Protein AF-A0A7S1YXZ2-F1 (afdb_monomer_lite)

Secondary structure (DSSP, 8-state):
-------------S------TTPPP-HHHHHHHHHHHHH---TTTT--EES----TT---SS--EE------HHHHHHHHHGGG-----------TT-S-TT-TTHHHHHHHHHHTTS-TT--------------SS--GGG---TTTS---EEEEEEEEEESS--SS-PPPTTTS-TTTT--TTT--TTEEEEEEE--HHHHHHHHHHHSEEEE-GGGS-HHHHTT-SS---EEEEEEEEEEEEETT--EE-----------------------EEEEEEEEEE---

Organism: NCBI:txid49249

Structure (mmCIF, N/CA/C/O backbone):
data_AF-A0A7S1YXZ2-F1
#
_entry.id   AF-A0A7S1YXZ2-F1
#
loop_
_atom_site.group_PDB
_atom_site.id
_atom_site.type_symbol
_atom_site.label_atom_id
_atom_site.label_alt_id
_atom_site.label_comp_id
_atom_site.label_asym_id
_atom_site.label_entity_id
_atom_site.label_seq_id
_atom_site.pdbx_PDB_ins_code
_atom_site.Cartn_x
_atom_site.Cartn_y
_atom_site.Cartn_z
_atom_site.occupancy
_atom_site.B_iso_or_equiv
_atom_site.auth_seq_id
_atom_site.auth_comp_id
_atom_site.auth_asym_id
_atom_site.auth_atom_id
_atom_site.pdbx_PDB_model_num
ATOM 1 N N . ALA A 1 1 ? -3.063 6.954 -4.467 1.00 25.52 1 ALA A N 1
ATOM 2 C CA . ALA A 1 1 ? -4.094 6.216 -3.710 1.00 25.52 1 ALA A CA 1
ATOM 3 C C . ALA A 1 1 ? -5.023 5.557 -4.728 1.00 25.52 1 ALA A C 1
ATOM 5 O O . ALA A 1 1 ? -5.699 6.271 -5.443 1.00 25.52 1 ALA A O 1
ATOM 6 N N . ALA A 1 2 ? -5.015 4.224 -4.852 1.00 25.69 2 ALA A N 1
ATOM 7 C CA . ALA A 1 2 ? -5.778 3.494 -5.876 1.00 25.69 2 ALA A CA 1
ATOM 8 C C . ALA A 1 2 ? -7.198 3.084 -5.431 1.00 25.69 2 ALA A C 1
ATOM 10 O O . ALA A 1 2 ? -7.341 2.166 -4.630 1.00 25.69 2 ALA A O 1
ATOM 11 N N . ALA A 1 3 ? -8.235 3.729 -5.964 1.00 22.80 3 ALA A N 1
ATOM 12 C CA . ALA A 1 3 ? -9.592 3.185 -5.998 1.00 22.80 3 ALA A CA 1
ATOM 13 C C . ALA A 1 3 ? -9.902 2.831 -7.453 1.00 22.80 3 ALA A C 1
ATOM 15 O O . ALA A 1 3 ? -10.000 3.717 -8.293 1.00 22.80 3 ALA A O 1
ATOM 16 N N . ALA A 1 4 ? -10.017 1.540 -7.758 1.00 25.75 4 ALA A N 1
ATOM 17 C CA . ALA A 1 4 ? -10.414 1.095 -9.086 1.0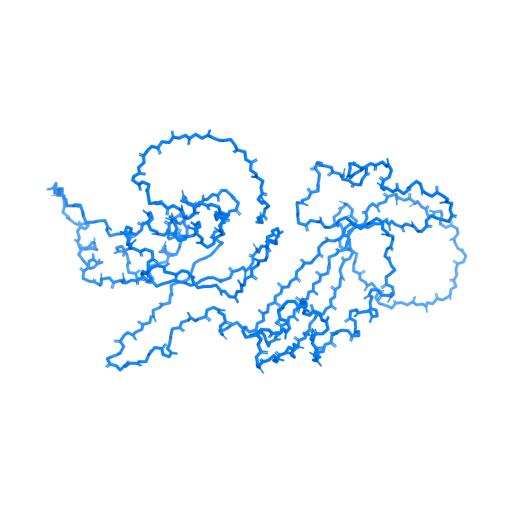0 25.75 4 ALA A CA 1
ATOM 18 C C . ALA A 1 4 ? -11.936 1.253 -9.236 1.00 25.75 4 ALA A C 1
ATOM 20 O O . ALA A 1 4 ? -12.694 0.488 -8.636 1.00 25.75 4 ALA A O 1
ATOM 21 N N . ALA A 1 5 ? -12.363 2.227 -10.038 1.00 23.45 5 ALA A N 1
ATOM 22 C CA . ALA A 1 5 ? -13.705 2.310 -10.602 1.00 23.45 5 ALA A CA 1
ATOM 23 C C . ALA A 1 5 ? -13.589 2.321 -12.134 1.00 23.45 5 ALA A C 1
ATOM 25 O O . ALA A 1 5 ? -12.693 2.939 -12.703 1.00 23.45 5 ALA A O 1
ATOM 26 N N . GLU A 1 6 ? -14.455 1.546 -12.773 1.00 31.31 6 GLU A N 1
ATOM 27 C CA . GLU A 1 6 ? -14.513 1.297 -14.209 1.00 31.31 6 GLU A CA 1
ATOM 28 C C . GLU A 1 6 ? -15.417 2.337 -14.881 1.00 31.31 6 GLU A C 1
ATOM 30 O O . GLU A 1 6 ? -16.525 2.550 -14.402 1.00 31.31 6 GLU A O 1
ATOM 35 N N . GLU A 1 7 ? -14.987 2.931 -15.998 1.00 25.67 7 GLU A N 1
ATOM 36 C CA . GLU A 1 7 ? -15.898 3.514 -16.991 1.00 25.67 7 GLU A CA 1
ATOM 37 C C . GLU A 1 7 ? -15.226 3.654 -18.375 1.00 25.67 7 GLU A C 1
ATOM 39 O O . GLU A 1 7 ? -14.109 4.148 -18.501 1.00 25.67 7 GLU A O 1
ATOM 44 N N . GLY A 1 8 ? -15.940 3.211 -19.417 1.00 27.50 8 GLY A N 1
ATOM 45 C CA . GLY A 1 8 ? -16.039 3.934 -20.692 1.00 27.50 8 GLY A CA 1
ATOM 46 C C . GLY A 1 8 ? -14.887 3.887 -21.704 1.00 27.50 8 GLY A C 1
ATOM 47 O O . GLY A 1 8 ? -14.074 4.793 -21.794 1.00 27.50 8 GLY A O 1
ATOM 48 N N . THR A 1 9 ? -14.920 2.866 -22.562 1.00 32.38 9 THR A N 1
ATOM 49 C CA . THR A 1 9 ? -14.523 2.830 -23.990 1.00 32.38 9 THR A CA 1
ATOM 50 C C . THR A 1 9 ? -13.798 4.030 -24.635 1.00 32.38 9 THR A C 1
ATOM 52 O O . THR A 1 9 ? -14.394 5.080 -24.844 1.00 32.38 9 THR A O 1
ATOM 55 N N . THR A 1 10 ? -12.617 3.777 -25.218 1.00 27.44 10 THR A N 1
ATOM 56 C CA . THR A 1 10 ? -12.259 4.208 -26.590 1.00 27.44 10 THR A CA 1
ATOM 57 C C . THR A 1 10 ? -11.220 3.240 -27.169 1.00 27.44 10 THR A C 1
ATOM 59 O O . THR A 1 10 ? -10.174 2.982 -26.578 1.00 27.44 10 THR A O 1
ATOM 62 N N . GLN A 1 11 ? -11.547 2.636 -28.313 1.00 37.47 11 GLN A N 1
ATOM 63 C CA . GLN A 1 11 ? -10.668 1.743 -29.068 1.00 37.47 11 GLN A CA 1
ATOM 64 C C . GLN A 1 11 ? -9.677 2.557 -29.902 1.00 37.47 11 GLN A C 1
ATOM 66 O O . GLN A 1 11 ? -10.106 3.400 -30.679 1.00 37.47 11 GLN A O 1
ATOM 71 N N . GLN A 1 12 ? -8.391 2.194 -29.877 1.00 29.95 12 GLN A N 1
ATOM 72 C CA . GLN A 1 12 ? -7.529 2.320 -31.054 1.00 29.95 12 GLN A CA 1
ATOM 73 C C . GLN A 1 12 ? -6.445 1.233 -31.067 1.00 29.95 12 GLN A C 1
ATOM 75 O O . GLN A 1 12 ? -5.942 0.782 -30.040 1.00 29.95 12 GLN A O 1
ATOM 80 N N . ARG A 1 13 ? -6.205 0.720 -32.274 1.00 35.75 13 ARG A N 1
ATOM 81 C CA . ARG A 1 13 ? -5.570 -0.562 -32.594 1.00 35.75 13 ARG A CA 1
ATOM 82 C C . ARG A 1 13 ? -4.042 -0.494 -32.493 1.00 35.75 13 ARG A C 1
ATOM 84 O O . ARG A 1 13 ? -3.418 0.279 -33.205 1.00 35.75 13 ARG A O 1
ATOM 91 N N . SER A 1 14 ? -3.439 -1.411 -31.739 1.00 33.09 14 SER A N 1
ATOM 92 C CA . SER A 1 14 ? -2.097 -1.952 -32.010 1.00 33.09 14 SER A CA 1
ATOM 93 C C . SER A 1 14 ? -1.968 -3.352 -31.379 1.00 33.09 14 SER A C 1
ATOM 95 O O . SER A 1 14 ? -2.714 -3.702 -30.465 1.00 33.09 14 SER A O 1
ATOM 97 N N . ARG A 1 15 ? -1.139 -4.209 -31.991 1.00 37.06 15 ARG A N 1
ATOM 98 C CA . ARG A 1 15 ? -1.129 -5.690 -31.932 1.00 37.06 15 ARG A CA 1
ATOM 99 C C . ARG A 1 15 ? -1.481 -6.297 -30.556 1.00 37.06 15 ARG A C 1
ATOM 101 O O . ARG A 1 15 ? -0.677 -6.333 -29.631 1.00 37.06 15 ARG A O 1
ATOM 108 N N . LYS A 1 16 ? -2.708 -6.825 -30.465 1.00 36.31 16 LYS A N 1
ATOM 109 C CA . LYS A 1 16 ? -3.351 -7.369 -29.260 1.00 36.31 16 LYS A CA 1
ATOM 110 C C . LYS A 1 16 ? -2.827 -8.776 -28.948 1.00 36.31 16 LYS A C 1
ATOM 112 O O . LYS A 1 16 ? -3.284 -9.755 -29.530 1.00 36.31 16 LYS A O 1
ATOM 117 N N . ARG A 1 17 ? -1.896 -8.892 -28.001 1.00 42.59 17 ARG A N 1
ATOM 118 C CA . ARG A 1 17 ? -1.603 -10.169 -27.332 1.00 42.59 17 ARG A CA 1
ATOM 119 C C . ARG A 1 17 ? -2.854 -10.576 -26.539 1.00 42.59 17 ARG A C 1
ATOM 121 O O . ARG A 1 17 ? -3.406 -9.752 -25.808 1.00 42.59 17 ARG A O 1
ATOM 128 N N . MET A 1 18 ? -3.340 -11.807 -26.724 1.00 37.66 18 MET A N 1
ATOM 129 C CA . MET A 1 18 ? -4.491 -12.353 -25.991 1.00 37.66 18 MET A CA 1
ATOM 130 C C . MET A 1 18 ? -4.235 -12.240 -24.481 1.00 37.66 18 MET A C 1
ATOM 132 O O . MET A 1 18 ? -3.461 -13.010 -23.915 1.00 37.66 18 MET A O 1
ATOM 136 N N . LYS A 1 19 ? -4.891 -11.282 -23.815 1.00 43.31 19 LYS A N 1
ATOM 137 C CA . LYS A 1 19 ? -5.138 -11.379 -22.372 1.00 43.31 19 LYS A CA 1
ATOM 138 C C . LYS A 1 19 ? -5.920 -12.676 -22.161 1.00 43.31 19 LYS A C 1
ATOM 140 O O . LYS A 1 19 ? -6.872 -12.917 -22.906 1.00 43.31 19 LYS A O 1
ATOM 145 N N . ARG A 1 20 ? -5.546 -13.510 -21.180 1.00 43.81 20 ARG A N 1
ATOM 146 C CA . ARG A 1 20 ? -6.427 -14.604 -20.734 1.00 43.81 20 ARG A CA 1
ATOM 147 C C . ARG A 1 20 ? -7.760 -13.946 -20.384 1.00 43.81 20 ARG A C 1
ATOM 149 O O . ARG A 1 20 ? -7.796 -13.051 -19.540 1.00 43.81 20 ARG A O 1
ATOM 156 N N . SER A 1 21 ? -8.811 -14.288 -21.121 1.00 37.59 21 SER A N 1
ATOM 157 C CA . SER A 1 21 ? -10.142 -13.707 -20.962 1.00 37.59 21 SER A CA 1
ATOM 158 C C . SER A 1 21 ? -10.566 -13.828 -19.494 1.00 37.59 21 SER A C 1
ATOM 160 O O . SER A 1 21 ? -10.722 -14.943 -19.005 1.00 37.59 21 SER A O 1
ATOM 162 N N . GLY A 1 22 ? -10.681 -12.696 -18.788 1.00 59.19 22 GLY A N 1
ATOM 163 C CA . GLY A 1 22 ? -11.148 -12.636 -17.395 1.00 59.19 22 GLY A CA 1
ATOM 164 C C . GLY A 1 22 ? -10.155 -12.126 -16.339 1.00 59.19 22 GLY A C 1
ATOM 165 O O . GLY A 1 22 ? -10.544 -12.005 -15.181 1.00 59.19 22 GLY A O 1
ATOM 166 N N . GLN A 1 23 ? -8.898 -11.809 -16.675 1.00 67.81 23 GLN A N 1
ATOM 167 C CA . GLN A 1 23 ? -7.952 -11.299 -15.671 1.00 67.81 23 GLN A CA 1
ATOM 168 C C . GLN A 1 23 ? -8.135 -9.790 -15.423 1.00 67.81 23 GLN A C 1
ATOM 170 O O . GLN A 1 23 ? -8.014 -8.978 -16.343 1.00 67.81 23 GLN A O 1
ATOM 175 N N . VAL A 1 24 ? -8.432 -9.430 -14.170 1.00 79.31 24 VAL A N 1
ATOM 176 C CA . VAL A 1 24 ? -8.577 -8.038 -13.715 1.00 79.31 24 VAL A CA 1
ATOM 177 C C . VAL A 1 24 ? -7.216 -7.329 -13.809 1.00 79.31 24 VAL A C 1
ATOM 179 O O . VAL A 1 24 ? -6.220 -7.927 -13.395 1.00 79.31 24 VAL A O 1
ATOM 182 N N . PRO A 1 25 ? -7.141 -6.089 -14.335 1.00 86.81 25 PRO A N 1
ATOM 183 C CA . PRO A 1 25 ? -5.889 -5.337 -14.404 1.00 86.81 25 PRO A CA 1
ATOM 184 C C . PRO A 1 25 ? -5.270 -5.150 -13.016 1.00 86.81 25 PRO A C 1
ATOM 186 O O . PRO A 1 25 ? -5.977 -4.800 -12.070 1.00 86.81 25 PRO A O 1
ATOM 189 N N . THR A 1 26 ? -3.957 -5.340 -12.896 1.00 93.88 26 THR A N 1
ATOM 190 C CA . THR A 1 26 ? -3.223 -5.088 -11.648 1.00 93.88 26 THR A CA 1
ATOM 191 C C . THR A 1 26 ? -2.299 -3.875 -11.764 1.00 93.88 26 THR A C 1
ATOM 193 O O . THR A 1 26 ? -1.918 -3.463 -12.860 1.00 93.88 26 THR A O 1
ATOM 196 N N . ILE A 1 27 ? -1.896 -3.313 -10.618 1.00 94.44 27 ILE A N 1
ATOM 197 C CA . ILE A 1 27 ? -0.893 -2.234 -10.558 1.00 94.44 27 ILE A CA 1
ATOM 198 C C . ILE A 1 27 ? 0.437 -2.699 -11.171 1.00 94.44 27 ILE A C 1
ATOM 200 O O . ILE A 1 27 ? 1.077 -1.941 -11.896 1.00 94.44 27 ILE A O 1
ATOM 204 N N . GLN A 1 28 ? 0.829 -3.956 -10.925 1.00 95.50 28 GLN A N 1
ATOM 205 C CA . GLN A 1 28 ? 2.034 -4.545 -11.510 1.00 95.50 28 GLN A CA 1
ATOM 206 C C . GLN A 1 28 ? 1.957 -4.567 -13.040 1.00 95.50 28 GLN A C 1
ATOM 208 O O . GLN A 1 28 ? 2.896 -4.108 -13.681 1.00 95.50 28 GLN A O 1
ATOM 213 N N . ASP A 1 29 ? 0.834 -5.012 -13.618 1.00 94.50 29 ASP A N 1
ATOM 214 C CA . ASP A 1 29 ? 0.664 -5.042 -15.079 1.00 94.50 29 ASP A CA 1
ATOM 215 C C . ASP A 1 29 ? 0.816 -3.644 -15.689 1.00 94.50 29 ASP A C 1
ATOM 217 O O . ASP A 1 29 ? 1.400 -3.492 -16.758 1.00 94.50 29 ASP A O 1
ATOM 221 N N . LYS A 1 30 ? 0.296 -2.613 -15.010 1.00 96.25 30 LYS A N 1
ATOM 222 C CA . LYS A 1 30 ? 0.364 -1.225 -15.480 1.00 96.25 30 LYS A CA 1
ATOM 223 C C . LYS A 1 30 ? 1.760 -0.626 -15.403 1.00 96.25 30 LYS A C 1
ATOM 225 O O . LYS A 1 30 ? 2.163 0.068 -16.333 1.00 96.25 30 LYS A O 1
ATOM 230 N N . LEU A 1 31 ? 2.509 -0.928 -14.345 1.00 95.88 31 LEU A N 1
ATOM 231 C CA . LEU A 1 31 ? 3.921 -0.557 -14.255 1.00 95.88 31 LEU A CA 1
ATOM 232 C C . LEU A 1 31 ? 4.745 -1.256 -15.340 1.00 95.88 31 LEU A C 1
ATOM 234 O O . LEU A 1 31 ? 5.491 -0.599 -16.058 1.00 95.88 31 LEU A O 1
ATOM 238 N N . GLU A 1 32 ? 4.569 -2.565 -15.507 1.00 95.75 32 GLU A N 1
ATOM 239 C CA . GLU A 1 32 ? 5.267 -3.350 -16.529 1.00 95.75 32 GLU A CA 1
ATOM 240 C C . GLU A 1 32 ? 4.932 -2.869 -17.955 1.00 95.75 32 GLU A C 1
ATOM 242 O O . GLU A 1 32 ? 5.833 -2.702 -18.775 1.00 95.75 32 GLU A O 1
ATOM 247 N N . GLU A 1 33 ? 3.664 -2.559 -18.245 1.00 94.75 33 GLU A N 1
ATOM 248 C CA . GLU A 1 33 ? 3.223 -1.963 -19.515 1.00 94.75 33 GLU A CA 1
ATOM 249 C C . GLU A 1 33 ? 3.921 -0.618 -19.782 1.00 94.75 33 GLU A C 1
ATOM 251 O O . GLU A 1 33 ? 4.466 -0.408 -20.869 1.00 94.75 33 GLU A O 1
ATOM 256 N N . ALA A 1 34 ? 3.979 0.270 -18.784 1.00 94.75 34 ALA A N 1
ATOM 257 C CA . ALA A 1 34 ? 4.666 1.555 -18.899 1.00 94.75 34 ALA A CA 1
ATOM 258 C C . ALA A 1 34 ? 6.176 1.389 -19.153 1.00 94.75 34 ALA A C 1
ATOM 260 O O . ALA A 1 34 ? 6.739 2.090 -20.000 1.00 94.75 34 ALA A O 1
ATOM 261 N N . LEU A 1 35 ? 6.825 0.435 -18.477 1.00 92.62 35 LEU A N 1
ATOM 262 C CA . LEU A 1 35 ? 8.250 0.135 -18.650 1.00 92.62 35 LEU A CA 1
ATOM 263 C C . LEU A 1 35 ? 8.558 -0.444 -20.034 1.00 92.62 35 LEU A C 1
ATOM 265 O O . LEU A 1 35 ? 9.528 -0.028 -20.669 1.00 92.62 35 LEU A O 1
ATOM 269 N N . VAL A 1 36 ? 7.718 -1.346 -20.548 1.00 92.12 36 VAL A N 1
ATOM 270 C CA . VAL A 1 36 ? 7.837 -1.870 -21.920 1.00 92.12 36 VAL A CA 1
ATOM 271 C C . VAL A 1 36 ? 7.665 -0.742 -22.939 1.00 92.12 36 VAL A C 1
ATOM 273 O O . VAL A 1 36 ? 8.438 -0.631 -23.890 1.00 92.12 36 VAL A O 1
ATOM 276 N N . LEU A 1 37 ? 6.688 0.149 -22.742 1.00 90.38 37 LEU A N 1
ATOM 277 C CA . LEU A 1 37 ? 6.484 1.297 -23.629 1.00 90.38 37 LEU A CA 1
ATOM 278 C C . LEU A 1 37 ? 7.667 2.267 -23.619 1.00 90.38 37 LEU A C 1
ATOM 280 O O . LEU A 1 37 ? 7.964 2.854 -24.666 1.00 90.38 37 LEU A O 1
ATOM 284 N N . LEU A 1 38 ? 8.307 2.445 -22.462 1.00 88.38 38 LEU A N 1
ATOM 285 C CA . LEU A 1 38 ? 9.467 3.308 -22.279 1.00 88.38 38 LEU A CA 1
ATOM 286 C C . LEU A 1 38 ? 10.730 2.718 -22.915 1.00 88.38 38 LEU A C 1
ATOM 288 O O . LEU A 1 38 ? 11.392 3.399 -23.686 1.00 88.38 38 LEU A O 1
ATOM 292 N N . THR A 1 39 ? 11.041 1.458 -22.615 1.00 86.38 39 THR A N 1
ATOM 293 C CA . THR A 1 39 ? 12.334 0.826 -22.938 1.00 86.38 39 THR A CA 1
ATOM 294 C C . THR A 1 39 ? 12.326 0.013 -24.229 1.00 86.38 39 THR A C 1
ATOM 296 O O . THR A 1 39 ? 13.385 -0.320 -24.748 1.00 86.38 39 THR A O 1
ATOM 299 N N . LYS A 1 40 ? 11.138 -0.348 -24.730 1.00 86.75 40 LYS A N 1
ATOM 300 C CA . LYS A 1 40 ? 10.925 -1.284 -25.848 1.00 86.75 40 LYS A CA 1
ATOM 301 C C . LYS A 1 40 ? 11.466 -2.703 -25.614 1.00 86.75 40 LYS A C 1
ATOM 303 O O . LYS A 1 40 ? 11.472 -3.494 -26.555 1.00 86.75 40 LYS A O 1
ATOM 308 N N . LYS A 1 41 ? 11.865 -3.048 -24.385 1.00 87.06 41 LYS A N 1
ATOM 309 C CA . LYS A 1 41 ? 12.296 -4.405 -24.014 1.00 87.06 41 LYS A CA 1
ATOM 310 C C . LYS A 1 41 ? 11.102 -5.305 -23.679 1.00 87.06 41 LYS A C 1
ATOM 312 O O . LYS A 1 41 ? 9.986 -4.828 -23.467 1.00 87.06 41 LYS A O 1
ATOM 317 N N . ASP A 1 42 ? 11.330 -6.619 -23.645 1.00 86.25 42 ASP A N 1
ATOM 318 C CA . ASP A 1 42 ? 10.291 -7.588 -23.282 1.00 86.25 42 ASP A CA 1
ATOM 319 C C . ASP A 1 42 ? 9.966 -7.531 -21.783 1.00 86.25 42 ASP A C 1
ATOM 321 O O . ASP A 1 42 ? 10.824 -7.287 -20.930 1.00 86.25 42 ASP A O 1
ATOM 325 N N . VAL A 1 43 ? 8.713 -7.826 -21.441 1.00 85.88 43 VAL A N 1
ATOM 326 C CA . VAL A 1 43 ? 8.248 -7.805 -20.050 1.00 85.88 43 VAL A CA 1
ATOM 327 C C . VAL A 1 43 ? 9.001 -8.793 -19.154 1.00 85.88 43 VAL A C 1
ATOM 329 O O . VAL A 1 43 ? 9.142 -8.548 -17.960 1.00 85.88 43 VAL A O 1
ATOM 332 N N . ARG A 1 44 ? 9.523 -9.902 -19.702 1.00 85.00 44 ARG A N 1
ATOM 333 C CA . ARG A 1 44 ? 10.301 -10.884 -18.931 1.00 85.00 44 ARG A CA 1
ATOM 334 C C . ARG A 1 44 ? 11.598 -10.284 -18.395 1.00 85.00 44 ARG A C 1
ATOM 336 O O . ARG A 1 44 ? 11.953 -10.590 -17.263 1.00 85.00 44 ARG A O 1
ATOM 343 N N . SER A 1 45 ? 12.250 -9.413 -19.169 1.00 84.31 45 SER A N 1
ATOM 344 C CA . SER A 1 45 ? 13.443 -8.675 -18.727 1.00 84.31 45 SER A CA 1
ATOM 345 C C . SER A 1 45 ? 13.128 -7.520 -17.772 1.00 84.31 45 SER A C 1
ATOM 347 O O . SER A 1 45 ? 14.000 -7.091 -17.034 1.00 84.31 45 SER A O 1
ATOM 349 N N . LEU A 1 46 ? 11.882 -7.038 -17.748 1.00 87.62 46 LEU A N 1
ATOM 350 C CA . LEU A 1 46 ? 11.446 -5.884 -16.949 1.00 87.62 46 LEU A CA 1
ATOM 351 C C . LEU A 1 46 ? 10.514 -6.282 -15.802 1.00 87.62 46 LEU A C 1
ATOM 353 O O . LEU A 1 46 ? 9.680 -5.486 -15.367 1.00 87.62 46 LEU A O 1
ATOM 357 N N . ARG A 1 47 ? 10.594 -7.536 -15.347 1.00 92.19 47 ARG A N 1
ATOM 358 C CA . ARG A 1 47 ? 9.671 -8.063 -14.343 1.00 92.19 47 ARG A CA 1
ATOM 359 C C . ARG A 1 47 ? 9.757 -7.221 -13.072 1.00 92.19 47 ARG A C 1
ATOM 361 O O . ARG A 1 47 ? 10.811 -7.144 -12.442 1.00 92.19 47 ARG A O 1
ATOM 368 N N . VAL A 1 48 ? 8.629 -6.644 -12.667 1.00 94.31 48 VAL A N 1
ATOM 369 C CA . VAL A 1 48 ? 8.574 -5.794 -11.478 1.00 94.31 48 VAL A CA 1
ATOM 370 C C . VAL A 1 48 ? 8.462 -6.667 -10.229 1.00 94.31 48 VAL A C 1
ATOM 372 O O . VAL A 1 48 ? 7.569 -7.516 -10.108 1.00 94.31 48 VAL A O 1
ATOM 375 N N . ARG A 1 49 ? 9.373 -6.441 -9.281 1.00 94.25 49 ARG A N 1
ATOM 376 C CA . ARG A 1 49 ? 9.435 -7.084 -7.962 1.00 94.25 49 ARG A CA 1
ATOM 377 C C . ARG A 1 49 ? 8.977 -6.075 -6.915 1.00 94.25 49 ARG A C 1
ATOM 379 O O . ARG A 1 49 ? 9.506 -4.974 -6.865 1.00 94.25 49 ARG A O 1
ATOM 386 N N . GLY A 1 50 ? 7.979 -6.413 -6.100 1.00 94.69 50 GLY A N 1
ATOM 387 C CA . GLY A 1 50 ? 7.402 -5.503 -5.099 1.00 94.69 50 GLY A CA 1
ATOM 388 C C . GLY A 1 50 ? 7.640 -5.953 -3.658 1.00 94.69 50 GLY A C 1
ATOM 389 O O . GLY A 1 50 ? 7.663 -7.155 -3.379 1.00 94.69 50 GLY A O 1
ATOM 390 N N . ALA A 1 51 ? 7.746 -4.992 -2.737 1.00 93.62 51 ALA A N 1
ATOM 391 C CA . ALA A 1 51 ? 7.992 -5.241 -1.313 1.00 93.62 51 ALA A CA 1
ATOM 392 C C . ALA A 1 51 ? 6.850 -6.000 -0.616 1.00 93.62 51 ALA A C 1
ATOM 394 O O . ALA A 1 51 ? 7.061 -6.732 0.354 1.00 93.62 51 ALA A O 1
ATOM 395 N N . GLY A 1 52 ? 5.621 -5.860 -1.110 1.00 90.62 52 GLY A N 1
ATOM 396 C CA . GLY A 1 52 ? 4.459 -6.596 -0.624 1.00 90.62 52 GLY A CA 1
ATOM 397 C C . GLY A 1 52 ? 3.349 -6.664 -1.662 1.00 90.62 52 GLY A C 1
ATOM 398 O O . GLY A 1 52 ? 3.327 -5.894 -2.620 1.00 90.62 52 GLY A O 1
ATOM 399 N N . ARG A 1 53 ? 2.415 -7.594 -1.469 1.00 91.19 53 ARG A N 1
ATOM 400 C CA . ARG A 1 53 ? 1.169 -7.649 -2.240 1.00 91.19 53 ARG A CA 1
ATOM 401 C C . ARG A 1 53 ? 0.086 -6.875 -1.496 1.00 91.19 53 ARG A C 1
ATOM 403 O O . ARG A 1 53 ? 0.071 -6.873 -0.270 1.00 91.19 53 ARG A O 1
ATOM 410 N N . THR A 1 54 ? -0.820 -6.265 -2.245 1.00 91.94 54 THR A N 1
ATOM 411 C CA . THR A 1 54 ? -2.025 -5.619 -1.719 1.00 91.94 54 THR A CA 1
ATOM 412 C C . THR A 1 54 ? -3.253 -6.275 -2.334 1.00 91.94 54 THR A C 1
ATOM 414 O O . THR A 1 54 ? -3.239 -6.632 -3.516 1.00 91.94 54 THR A O 1
ATOM 417 N N . ASP A 1 55 ? -4.306 -6.434 -1.539 1.00 89.75 55 ASP A N 1
ATOM 418 C CA . ASP A 1 55 ? -5.579 -6.966 -2.019 1.00 89.75 55 ASP A CA 1
ATOM 419 C C . ASP A 1 55 ? -6.370 -5.913 -2.810 1.00 89.75 55 ASP A C 1
ATOM 421 O O . ASP A 1 55 ? -6.049 -4.720 -2.821 1.00 89.75 55 ASP A O 1
ATOM 425 N N . LYS A 1 56 ? -7.424 -6.358 -3.502 1.00 89.12 56 LYS A N 1
ATOM 426 C CA . LYS A 1 56 ? -8.311 -5.471 -4.262 1.00 89.12 56 LYS A CA 1
ATOM 427 C C . LYS A 1 56 ? -8.926 -4.419 -3.329 1.00 89.12 56 LYS A C 1
ATOM 429 O O . LYS A 1 56 ? -9.545 -4.769 -2.332 1.00 89.12 56 LYS A O 1
ATOM 434 N N . GLY A 1 57 ? -8.795 -3.144 -3.699 1.00 87.75 57 GLY A N 1
ATOM 435 C CA . GLY A 1 57 ? -9.315 -2.009 -2.927 1.00 87.75 57 GLY A CA 1
ATOM 436 C C . GLY A 1 57 ? -8.363 -1.478 -1.851 1.00 87.75 57 GLY A C 1
ATOM 437 O O . GLY A 1 57 ? -8.683 -0.484 -1.210 1.00 87.75 57 GLY A O 1
ATOM 438 N N . VAL A 1 58 ? -7.189 -2.093 -1.662 1.00 92.00 58 VAL A N 1
ATOM 439 C CA . VAL A 1 58 ? -6.159 -1.573 -0.754 1.00 92.00 58 VAL A CA 1
ATOM 440 C C . VAL A 1 58 ? -5.275 -0.566 -1.489 1.00 92.00 58 VAL A C 1
ATOM 442 O O . VAL A 1 58 ? -4.738 -0.842 -2.563 1.00 92.00 58 VAL A O 1
ATOM 445 N N . HIS A 1 59 ? -5.091 0.603 -0.879 1.00 92.69 59 HIS A N 1
ATOM 446 C CA . HIS A 1 59 ? -4.229 1.663 -1.389 1.00 92.69 59 HIS A CA 1
ATOM 447 C C . HIS A 1 59 ? -2.783 1.492 -0.901 1.00 92.69 59 HIS A C 1
ATOM 449 O O . HIS A 1 59 ? -2.538 0.972 0.185 1.00 92.69 59 HIS A O 1
ATOM 455 N N . ALA A 1 60 ? -1.821 2.016 -1.664 1.00 94.88 60 ALA A N 1
ATOM 456 C CA . ALA A 1 60 ? -0.432 2.116 -1.232 1.00 94.88 60 ALA A CA 1
ATOM 457 C C . ALA A 1 60 ? 0.135 3.510 -1.522 1.00 94.88 60 ALA A C 1
ATOM 459 O O . ALA A 1 60 ? -0.021 4.036 -2.623 1.00 94.88 60 ALA A O 1
ATOM 460 N N . THR A 1 61 ? 0.787 4.099 -0.522 1.00 93.94 61 THR A N 1
ATOM 461 C CA . THR A 1 61 ? 1.520 5.373 -0.635 1.00 93.94 61 THR A CA 1
ATOM 462 C C . THR A 1 61 ? 3.034 5.190 -0.532 1.00 93.94 61 THR A C 1
ATOM 464 O O . THR A 1 61 ? 3.773 6.050 -0.986 1.00 93.94 61 THR A O 1
ATOM 467 N N . GLY A 1 62 ? 3.493 4.068 0.031 1.00 93.81 62 GLY A N 1
ATOM 468 C CA . GLY A 1 62 ? 4.910 3.736 0.213 1.00 93.81 62 GLY A CA 1
ATOM 469 C C . GLY A 1 62 ? 5.275 2.350 -0.316 1.00 93.81 62 GLY A C 1
ATOM 470 O O . GLY A 1 62 ? 6.109 1.673 0.277 1.00 93.81 62 GLY A O 1
ATOM 471 N N . GLN A 1 63 ? 4.605 1.884 -1.378 1.00 95.75 63 GLN A N 1
ATOM 472 C CA . GLN A 1 63 ? 4.994 0.636 -2.038 1.00 95.75 63 GLN A CA 1
ATOM 473 C C . GLN A 1 63 ? 6.356 0.825 -2.708 1.00 95.75 63 GLN A C 1
ATOM 475 O O . GLN A 1 63 ? 6.535 1.756 -3.488 1.00 95.75 63 GLN A O 1
ATOM 480 N N . VAL A 1 64 ? 7.281 -0.094 -2.443 1.00 96.06 64 VAL A N 1
ATOM 481 C CA . VAL A 1 64 ? 8.596 -0.119 -3.087 1.00 96.06 64 VAL A CA 1
ATOM 482 C C . VAL A 1 64 ? 8.608 -1.228 -4.124 1.00 96.06 64 VAL A C 1
ATOM 484 O O . VAL A 1 64 ? 8.190 -2.358 -3.847 1.00 96.06 64 VAL A O 1
ATOM 487 N N . VAL A 1 65 ? 9.092 -0.898 -5.317 1.00 96.00 65 VAL A N 1
ATOM 488 C CA . VAL A 1 65 ? 9.299 -1.852 -6.401 1.00 96.00 65 VAL A CA 1
ATOM 489 C C . VAL A 1 65 ? 10.713 -1.729 -6.956 1.00 96.00 65 VAL A C 1
ATOM 491 O O . VAL A 1 65 ? 11.300 -0.652 -6.915 1.00 96.00 65 VAL A O 1
ATOM 494 N N . ALA A 1 66 ? 11.240 -2.827 -7.484 1.00 94.19 66 ALA A N 1
ATOM 495 C CA . ALA A 1 66 ? 12.499 -2.880 -8.210 1.00 94.19 66 ALA A CA 1
ATOM 496 C C . ALA A 1 66 ? 12.304 -3.640 -9.522 1.00 94.19 66 ALA A C 1
ATOM 498 O O . ALA A 1 66 ? 11.484 -4.557 -9.619 1.00 94.19 66 ALA A O 1
ATOM 499 N N . PHE A 1 67 ? 13.063 -3.242 -10.528 1.00 91.94 67 PHE A N 1
ATOM 500 C CA . PHE A 1 67 ? 13.182 -3.910 -11.814 1.00 91.94 67 PHE A CA 1
ATOM 501 C C . PHE A 1 67 ? 14.583 -3.623 -12.339 1.00 91.94 67 PHE A C 1
ATOM 503 O O . PHE A 1 67 ? 15.200 -2.631 -11.944 1.00 91.94 67 PHE A O 1
ATOM 510 N N . ASP A 1 68 ? 15.067 -4.484 -13.221 1.00 88.00 68 ASP A N 1
ATOM 511 C CA . ASP A 1 68 ? 16.424 -4.364 -13.728 1.00 88.00 68 ASP A CA 1
ATOM 512 C C . ASP A 1 68 ? 16.389 -3.790 -15.143 1.00 88.00 68 ASP A C 1
ATOM 514 O O . ASP A 1 68 ? 15.483 -4.061 -15.936 1.00 88.00 68 ASP A O 1
ATOM 518 N N . LEU A 1 69 ? 17.387 -2.972 -15.448 1.00 81.44 69 LEU A N 1
ATOM 519 C CA . LEU A 1 69 ? 17.622 -2.433 -16.774 1.00 81.44 69 LEU A CA 1
ATOM 520 C C . LEU A 1 69 ? 19.059 -2.750 -17.144 1.00 81.44 69 LEU A C 1
ATOM 522 O O . LEU A 1 69 ? 19.978 -2.336 -16.445 1.00 81.44 69 LEU A O 1
ATOM 526 N N . GLU A 1 70 ? 19.260 -3.451 -18.257 1.00 73.75 70 GLU A N 1
ATOM 527 C CA . GLU A 1 70 ? 20.610 -3.537 -18.812 1.00 73.75 70 GLU A CA 1
ATOM 528 C C . GLU A 1 70 ? 20.989 -2.151 -19.327 1.00 73.75 70 GLU A C 1
ATOM 530 O O . GLU A 1 70 ? 20.268 -1.563 -20.147 1.00 73.75 70 GLU A O 1
ATOM 535 N N . TYR A 1 71 ? 22.108 -1.661 -18.818 1.00 68.56 71 TYR A N 1
ATOM 536 C CA . TYR A 1 71 ? 22.745 -0.432 -19.236 1.00 68.56 71 TYR A CA 1
ATOM 537 C C . TYR A 1 71 ? 23.916 -0.796 -20.147 1.00 68.56 71 TYR A C 1
ATOM 539 O O . TYR A 1 71 ? 24.771 -1.588 -19.762 1.00 68.56 71 TYR A O 1
ATOM 547 N N . ASP A 1 72 ? 23.931 -0.252 -21.361 1.00 62.50 72 ASP A N 1
ATOM 548 C CA . ASP A 1 72 ? 25.048 -0.426 -22.288 1.00 62.50 72 ASP A CA 1
ATOM 549 C C . ASP A 1 72 ? 25.944 0.811 -22.216 1.00 62.50 72 ASP A C 1
ATOM 551 O O . ASP A 1 72 ? 25.616 1.869 -22.763 1.00 62.50 72 ASP A O 1
ATOM 555 N N . GLU A 1 73 ? 27.068 0.680 -21.510 1.00 56.59 73 GLU A N 1
ATOM 556 C CA . GLU A 1 73 ? 28.031 1.764 -21.288 1.00 56.59 73 GLU A CA 1
ATOM 557 C C . GLU A 1 73 ? 28.566 2.353 -22.604 1.00 56.59 73 GLU A C 1
ATOM 559 O O . GLU A 1 73 ? 28.836 3.555 -22.683 1.00 56.59 73 GLU A O 1
ATOM 564 N N . ASN A 1 74 ? 28.639 1.546 -23.669 1.00 51.53 74 ASN A N 1
ATOM 565 C CA . ASN A 1 74 ? 29.186 1.968 -24.959 1.00 51.53 74 ASN A CA 1
ATOM 566 C C . ASN A 1 74 ? 28.279 2.970 -25.690 1.00 51.53 74 ASN A C 1
ATOM 568 O O . ASN A 1 74 ? 28.770 3.812 -26.443 1.00 51.53 74 ASN A O 1
ATOM 572 N N . ASN A 1 75 ? 26.967 2.907 -25.441 1.00 52.19 75 ASN A N 1
ATOM 573 C CA . ASN A 1 75 ? 25.961 3.781 -26.049 1.00 52.19 75 ASN A CA 1
ATOM 574 C C . ASN A 1 75 ? 25.841 5.147 -25.339 1.00 52.19 75 ASN A C 1
ATOM 576 O O . ASN A 1 75 ? 25.480 6.145 -25.963 1.00 52.19 75 ASN A O 1
ATOM 580 N N . ALA A 1 76 ? 26.171 5.227 -24.045 1.00 51.19 76 ALA A N 1
ATOM 581 C CA . ALA A 1 76 ? 26.155 6.485 -23.292 1.00 51.19 76 ALA A CA 1
ATOM 582 C C . ALA A 1 76 ? 27.376 7.377 -23.603 1.00 51.19 76 ALA A C 1
ATOM 584 O O . ALA A 1 76 ? 27.254 8.596 -23.732 1.00 51.19 76 ALA A O 1
ATOM 585 N N . ALA A 1 77 ? 28.554 6.773 -23.804 1.00 42.88 77 ALA A N 1
ATOM 586 C CA . ALA A 1 77 ? 29.779 7.493 -24.166 1.00 42.88 77 ALA A CA 1
ATOM 587 C C . ALA A 1 77 ? 29.709 8.150 -25.564 1.00 42.88 77 ALA A C 1
ATOM 589 O O . ALA A 1 77 ? 30.217 9.257 -25.773 1.00 42.88 77 ALA A O 1
ATOM 590 N N . THR A 1 78 ? 29.037 7.504 -26.523 1.00 45.12 78 THR A N 1
ATOM 591 C CA . THR A 1 78 ? 28.825 8.042 -27.880 1.00 45.12 78 THR A CA 1
ATOM 592 C C . THR A 1 78 ? 27.833 9.209 -27.889 1.00 45.12 78 THR A C 1
ATOM 594 O O . THR A 1 78 ? 28.059 10.198 -28.588 1.00 45.12 78 THR A O 1
ATOM 597 N N . ALA A 1 79 ? 26.782 9.166 -27.064 1.00 47.94 79 ALA A N 1
ATOM 598 C CA . ALA A 1 79 ? 25.828 10.268 -26.927 1.00 47.94 79 ALA A CA 1
ATOM 599 C C . ALA A 1 79 ? 26.443 11.526 -26.282 1.00 47.94 79 ALA A C 1
ATOM 601 O O . ALA A 1 79 ? 26.144 12.638 -26.711 1.00 47.94 79 ALA A O 1
ATOM 602 N N . ALA A 1 80 ? 27.353 11.369 -25.312 1.00 43.53 80 ALA A N 1
ATOM 603 C CA . ALA A 1 80 ? 28.063 12.496 -24.696 1.00 43.53 80 ALA A CA 1
ATOM 604 C C . ALA A 1 80 ? 29.064 13.182 -25.650 1.00 43.53 80 ALA A C 1
ATOM 606 O O . ALA A 1 80 ? 29.301 14.383 -25.532 1.00 43.53 80 ALA A O 1
ATOM 607 N N . THR A 1 81 ? 29.618 12.442 -26.616 1.00 43.44 81 THR A N 1
ATOM 608 C CA . THR A 1 81 ? 30.600 12.961 -27.588 1.00 43.44 81 THR A CA 1
ATOM 609 C C . THR A 1 81 ? 29.933 13.630 -28.802 1.00 43.44 81 THR A C 1
ATOM 611 O O . THR A 1 81 ? 30.528 14.499 -29.430 1.00 43.44 81 THR A O 1
ATOM 614 N N . THR A 1 82 ? 28.669 13.310 -29.106 1.00 43.91 82 THR A N 1
ATOM 615 C CA . THR A 1 82 ? 27.955 13.840 -30.290 1.00 43.91 82 THR A CA 1
ATOM 616 C C . THR A 1 82 ? 27.423 15.276 -30.101 1.00 43.91 82 THR A C 1
ATOM 618 O O . THR A 1 82 ? 26.899 15.875 -31.034 1.00 43.91 82 THR A O 1
ATOM 621 N N . ASN A 1 83 ? 27.614 15.901 -28.934 1.00 46.19 83 ASN A N 1
ATOM 622 C CA . ASN A 1 83 ? 27.186 17.287 -28.687 1.00 46.19 83 ASN A CA 1
ATOM 623 C C . ASN A 1 83 ? 28.067 18.365 -29.351 1.00 46.19 83 ASN A C 1
ATOM 625 O O . ASN A 1 83 ? 27.891 19.541 -29.037 1.00 46.19 83 ASN A O 1
ATOM 629 N N . ASN A 1 84 ? 28.989 18.005 -30.254 1.00 45.09 84 ASN A N 1
ATOM 630 C CA . ASN A 1 84 ? 29.862 18.987 -30.901 1.00 45.09 84 ASN A CA 1
ATOM 631 C C . ASN A 1 84 ? 29.837 19.034 -32.435 1.00 45.09 84 ASN A C 1
ATOM 633 O O . ASN A 1 84 ? 30.565 19.849 -32.983 1.00 45.09 84 ASN A O 1
ATOM 637 N N . ASP A 1 85 ? 28.993 18.271 -33.137 1.00 40.62 85 ASP A N 1
ATOM 638 C CA . ASP A 1 85 ? 28.942 18.369 -34.602 1.00 40.62 85 ASP A CA 1
ATOM 639 C C . ASP A 1 85 ? 27.513 18.465 -35.144 1.00 40.62 85 ASP A C 1
ATOM 641 O O . ASP A 1 85 ? 26.699 17.545 -35.061 1.00 40.62 85 ASP A O 1
ATOM 645 N N . ASN A 1 86 ? 27.233 19.613 -35.767 1.00 51.84 86 ASN A N 1
ATOM 646 C CA . ASN A 1 86 ? 26.172 19.761 -36.753 1.00 51.84 86 ASN A CA 1
ATOM 647 C C . ASN A 1 86 ? 26.366 18.701 -37.846 1.00 51.84 86 ASN A C 1
ATOM 649 O O . ASN A 1 86 ? 27.258 18.865 -38.676 1.00 51.84 86 ASN A O 1
ATOM 653 N N . ASN A 1 87 ? 25.525 17.666 -37.904 1.00 41.84 87 ASN A N 1
ATOM 654 C CA . ASN A 1 87 ? 24.926 17.220 -39.164 1.00 41.84 87 ASN A CA 1
ATOM 655 C C . ASN A 1 87 ? 23.944 16.056 -39.011 1.00 41.84 87 ASN A C 1
ATOM 657 O O . ASN A 1 87 ? 24.119 15.131 -38.225 1.00 41.84 87 ASN A O 1
ATOM 661 N N . ASN A 1 88 ? 22.929 16.129 -39.870 1.00 50.38 88 ASN A N 1
ATOM 662 C CA . ASN A 1 88 ? 21.946 15.106 -40.193 1.00 50.38 88 ASN A CA 1
ATOM 663 C C . ASN A 1 88 ? 22.516 13.680 -40.190 1.00 50.38 88 ASN A C 1
ATOM 665 O O . ASN A 1 88 ? 23.351 13.356 -41.030 1.00 50.38 88 ASN A O 1
ATOM 669 N N . ASN A 1 89 ? 21.955 12.804 -39.352 1.00 39.09 89 ASN A N 1
ATOM 670 C CA . ASN A 1 89 ? 21.825 11.388 -39.682 1.00 39.09 89 ASN A CA 1
ATOM 671 C C . ASN A 1 89 ? 20.660 10.738 -38.923 1.00 39.09 89 ASN A C 1
ATOM 673 O O . ASN A 1 89 ? 20.598 10.734 -37.695 1.00 39.09 89 ASN A O 1
ATOM 677 N N . ASN A 1 90 ? 19.737 10.167 -39.699 1.00 44.28 90 ASN A N 1
ATOM 678 C CA . ASN A 1 90 ? 18.637 9.323 -39.246 1.00 44.28 90 ASN A CA 1
ATOM 679 C C . ASN A 1 90 ? 19.184 8.002 -38.682 1.00 44.28 90 ASN A C 1
ATOM 681 O O . ASN A 1 90 ? 19.248 7.010 -39.402 1.00 44.28 90 ASN A O 1
ATOM 685 N N . ASN A 1 91 ? 19.537 7.973 -37.396 1.00 38.81 91 ASN A N 1
ATOM 686 C CA . ASN A 1 91 ? 19.826 6.735 -36.673 1.00 38.81 91 ASN A CA 1
ATOM 687 C C . ASN A 1 91 ? 18.788 6.527 -35.565 1.00 38.81 91 ASN A C 1
ATOM 689 O O . ASN A 1 91 ? 18.786 7.203 -34.540 1.00 38.81 91 ASN A O 1
ATOM 693 N N . ASN A 1 92 ? 17.900 5.555 -35.784 1.00 37.59 92 ASN A N 1
ATOM 694 C CA . ASN A 1 92 ? 16.842 5.122 -34.868 1.00 37.59 92 ASN A CA 1
ATOM 695 C C . ASN A 1 92 ? 17.385 4.291 -33.685 1.00 37.59 92 ASN A C 1
ATOM 697 O O . ASN A 1 92 ? 16.872 3.207 -33.404 1.00 37.59 92 ASN A O 1
ATOM 701 N N . ASN A 1 93 ? 18.393 4.789 -32.970 1.00 40.38 93 ASN A N 1
ATOM 702 C CA . ASN A 1 93 ? 18.883 4.159 -31.745 1.00 40.38 93 ASN A CA 1
ATOM 703 C C . ASN A 1 93 ? 18.309 4.912 -30.541 1.00 40.38 93 ASN A C 1
ATOM 705 O O .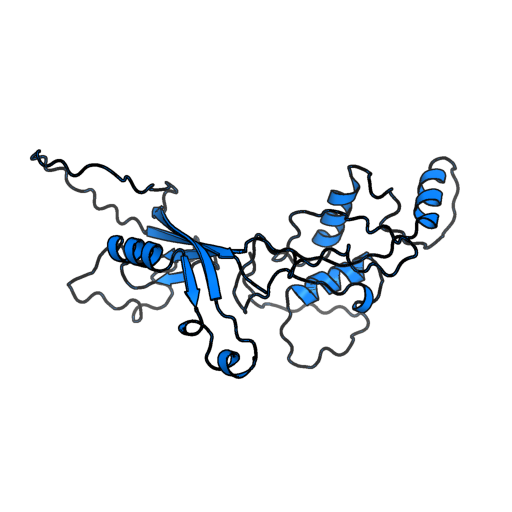 ASN A 1 93 ? 18.835 5.920 -30.085 1.00 40.38 93 ASN A O 1
ATOM 709 N N . ASN A 1 94 ? 17.163 4.425 -30.066 1.00 44.00 94 ASN A N 1
ATOM 710 C CA . ASN A 1 94 ? 16.401 4.988 -28.953 1.00 44.00 94 ASN A CA 1
ATOM 711 C C . ASN A 1 94 ? 17.067 4.638 -27.605 1.00 44.00 94 ASN A C 1
ATOM 713 O O . ASN A 1 94 ? 16.591 3.785 -26.854 1.00 44.00 94 ASN A O 1
ATOM 717 N N . THR A 1 95 ? 18.189 5.278 -27.289 1.00 48.38 95 THR A N 1
ATOM 718 C CA . THR A 1 95 ? 18.858 5.164 -25.986 1.00 48.38 95 THR A CA 1
ATOM 719 C C . THR A 1 95 ? 18.205 6.134 -25.003 1.00 48.38 95 THR A C 1
ATOM 721 O O . THR A 1 95 ? 18.623 7.277 -24.849 1.00 48.38 95 THR A O 1
ATOM 724 N N . VAL A 1 96 ? 17.139 5.687 -24.334 1.00 49.88 96 VAL A N 1
ATOM 725 C CA . VAL A 1 96 ? 16.370 6.499 -23.364 1.00 49.88 96 VAL A CA 1
ATOM 726 C C . VAL A 1 96 ? 17.200 6.889 -22.123 1.00 49.88 96 VAL A C 1
ATOM 728 O O . VAL A 1 96 ? 16.820 7.798 -21.389 1.00 49.88 96 VAL A O 1
ATOM 731 N N . PHE A 1 97 ? 18.358 6.256 -21.914 1.00 52.78 97 PHE A N 1
ATOM 732 C CA . PHE A 1 97 ? 19.249 6.465 -20.767 1.00 52.78 97 PHE A CA 1
ATOM 733 C C . PHE A 1 97 ? 20.688 6.763 -21.219 1.00 52.78 97 PHE A C 1
ATOM 735 O O . PHE A 1 97 ? 21.621 6.071 -20.838 1.00 52.78 97 PHE A O 1
ATOM 742 N N . ALA A 1 98 ? 20.853 7.753 -22.097 1.00 46.47 98 ALA A N 1
ATOM 743 C CA . ALA A 1 98 ? 22.152 8.137 -22.656 1.00 46.47 98 ALA A CA 1
ATOM 744 C C . ALA A 1 98 ? 23.059 8.931 -21.688 1.00 46.47 98 ALA A C 1
ATOM 746 O O . ALA A 1 98 ? 24.233 9.140 -21.980 1.00 46.47 98 ALA A O 1
ATOM 747 N N . GLU A 1 99 ? 22.527 9.393 -20.553 1.00 50.59 99 GLU A N 1
ATOM 748 C CA . GLU A 1 99 ? 23.290 10.144 -19.551 1.00 50.59 99 GLU A CA 1
ATOM 749 C C . GLU A 1 99 ? 23.922 9.204 -18.512 1.00 50.59 99 GLU A C 1
ATOM 751 O O . GLU A 1 99 ? 23.292 8.214 -18.127 1.00 50.59 99 GLU A O 1
ATOM 756 N N . PRO A 1 100 ? 25.139 9.512 -18.020 1.00 52.91 100 PRO A N 1
ATOM 757 C CA . PRO A 1 100 ? 25.799 8.701 -17.008 1.00 52.91 100 PRO A CA 1
ATOM 758 C C . PRO A 1 100 ? 24.913 8.557 -15.766 1.00 52.91 100 PRO A C 1
ATOM 760 O O . PRO A 1 100 ? 24.261 9.506 -15.326 1.00 52.91 100 PRO A O 1
ATOM 763 N N . ILE A 1 101 ? 24.932 7.358 -15.177 1.00 53.09 101 ILE A N 1
ATOM 764 C CA . ILE A 1 101 ? 24.085 6.923 -14.047 1.00 53.09 101 ILE A CA 1
ATOM 765 C C . ILE A 1 101 ? 24.139 7.896 -12.845 1.00 53.09 101 ILE A C 1
ATOM 767 O O . ILE A 1 101 ? 23.194 7.962 -12.065 1.00 53.09 101 ILE A O 1
ATOM 771 N N . ASN A 1 102 ? 25.192 8.716 -12.745 1.00 52.69 102 ASN A N 1
ATOM 772 C CA . ASN A 1 102 ? 25.411 9.697 -11.679 1.00 52.69 102 ASN A CA 1
ATOM 773 C C . ASN A 1 102 ? 25.073 11.157 -12.042 1.00 52.69 102 ASN A C 1
ATOM 775 O O . ASN A 1 102 ? 25.429 12.061 -11.286 1.00 52.69 102 ASN A O 1
ATOM 779 N N . HIS A 1 103 ? 24.411 11.430 -13.171 1.00 58.41 103 HIS A N 1
ATOM 780 C CA . HIS A 1 103 ? 23.964 12.792 -13.468 1.00 58.41 103 HIS A CA 1
ATOM 781 C C . HIS A 1 103 ? 22.784 13.179 -12.545 1.00 58.41 103 HIS A C 1
ATOM 783 O O . HIS A 1 103 ? 21.831 12.402 -12.416 1.00 58.41 103 HIS A O 1
ATOM 789 N N . PRO A 1 104 ? 22.802 14.364 -11.898 1.00 58.47 104 PRO A N 1
ATOM 790 C CA . PRO A 1 104 ? 21.782 14.763 -10.917 1.00 58.47 104 PRO A CA 1
ATOM 791 C C . PRO A 1 104 ? 20.354 14.772 -11.489 1.00 58.47 104 PRO A C 1
ATOM 793 O O . PRO A 1 104 ? 19.387 14.582 -10.752 1.00 58.47 104 PRO A O 1
ATOM 796 N N . ASP A 1 105 ? 20.220 14.917 -12.810 1.00 68.62 105 ASP A N 1
ATOM 797 C CA . ASP A 1 105 ? 18.929 14.961 -13.500 1.00 68.62 105 ASP A CA 1
ATOM 798 C C . ASP A 1 105 ? 18.359 13.601 -13.933 1.00 68.62 105 ASP A C 1
ATOM 800 O O . ASP A 1 105 ? 17.210 13.519 -14.379 1.00 68.62 105 ASP A O 1
ATOM 804 N N . THR A 1 106 ? 19.117 12.510 -13.812 1.00 77.75 106 THR A N 1
ATOM 805 C CA . THR A 1 106 ? 18.701 11.218 -14.378 1.00 77.75 106 THR A CA 1
ATOM 806 C C . THR A 1 106 ? 17.446 10.674 -13.687 1.00 77.75 106 THR A C 1
ATOM 808 O O . THR A 1 106 ? 16.503 10.233 -14.348 1.00 77.75 106 THR A O 1
ATOM 811 N N . ASN A 1 107 ? 17.368 10.774 -12.356 1.00 85.19 107 ASN A N 1
ATOM 812 C CA . ASN A 1 107 ? 16.259 10.205 -11.583 1.00 85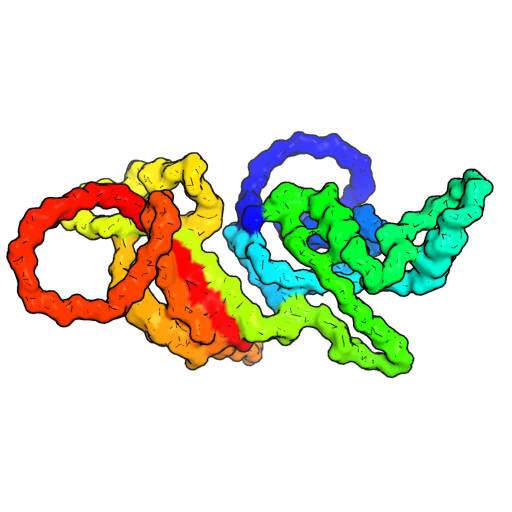.19 107 ASN A CA 1
ATOM 813 C C . ASN A 1 107 ? 14.909 10.859 -11.908 1.00 85.19 107 ASN A C 1
ATOM 815 O O . ASN A 1 107 ? 13.918 10.150 -12.100 1.00 85.19 107 ASN A O 1
ATOM 819 N N . TRP A 1 108 ? 14.848 12.192 -12.011 1.00 86.75 108 TRP A N 1
ATOM 820 C CA . TRP A 1 108 ? 13.583 12.871 -12.306 1.00 86.75 108 TRP A CA 1
ATOM 821 C C . TRP A 1 108 ? 13.150 12.652 -13.759 1.00 86.75 108 TRP A C 1
ATOM 823 O O . TRP A 1 108 ? 11.950 12.532 -14.018 1.00 86.75 108 TRP A O 1
ATOM 833 N N . LYS A 1 109 ? 14.095 12.544 -14.709 1.00 88.06 109 LYS A N 1
ATOM 834 C CA . LYS A 1 109 ? 13.793 12.191 -16.107 1.00 88.06 109 LYS A CA 1
ATOM 835 C C . LYS A 1 109 ? 13.160 10.806 -16.182 1.00 88.06 109 LYS A C 1
ATOM 837 O O . LYS A 1 109 ? 12.108 10.663 -16.805 1.00 88.06 109 LYS A O 1
ATOM 842 N N . ILE A 1 110 ? 13.735 9.817 -15.490 1.00 88.25 110 ILE A N 1
ATOM 843 C CA . ILE A 1 110 ? 13.168 8.462 -15.390 1.00 88.25 110 ILE A CA 1
ATOM 844 C C . ILE A 1 110 ? 11.777 8.517 -14.756 1.00 88.25 110 ILE A C 1
ATOM 846 O O . ILE A 1 110 ? 10.816 8.000 -15.326 1.00 88.25 110 ILE A O 1
ATOM 850 N N . GLN A 1 111 ? 11.649 9.186 -13.609 1.00 91.75 111 GLN A N 1
ATOM 851 C CA . GLN A 1 111 ? 10.381 9.332 -12.900 1.00 91.75 111 GLN A CA 1
ATOM 852 C C . GLN A 1 111 ? 9.297 9.934 -13.803 1.00 91.75 111 GLN A C 1
ATOM 854 O O . GLN A 1 111 ? 8.204 9.379 -13.931 1.00 91.75 111 GLN A O 1
ATOM 859 N N . ARG A 1 112 ? 9.600 11.046 -14.480 1.00 93.62 112 ARG A N 1
ATOM 860 C CA . ARG A 1 112 ? 8.688 11.715 -15.415 1.00 93.62 112 ARG A CA 1
ATOM 861 C C . ARG A 1 112 ? 8.343 10.816 -16.600 1.00 93.62 112 ARG A C 1
ATOM 863 O O . ARG A 1 112 ? 7.179 10.735 -16.994 1.00 93.62 112 ARG A O 1
ATOM 870 N N . ALA A 1 113 ? 9.325 10.124 -17.170 1.00 91.69 113 ALA A N 1
ATOM 871 C CA . ALA A 1 113 ? 9.113 9.233 -18.302 1.00 91.69 113 ALA A CA 1
ATOM 872 C C . ALA A 1 113 ? 8.209 8.040 -17.950 1.00 91.69 113 ALA A C 1
ATOM 874 O O . ALA A 1 113 ? 7.359 7.663 -18.756 1.00 91.69 113 ALA A O 1
ATOM 875 N N . ILE A 1 114 ? 8.329 7.484 -16.744 1.00 93.94 114 ILE A N 1
ATOM 876 C CA . ILE A 1 114 ? 7.426 6.431 -16.269 1.00 93.94 114 ILE A CA 1
ATOM 877 C C . ILE A 1 114 ? 6.027 7.009 -16.013 1.00 93.94 114 ILE A C 1
ATOM 879 O O . ILE A 1 114 ? 5.050 6.499 -16.556 1.00 93.94 114 ILE A O 1
ATOM 883 N N . ASN A 1 115 ? 5.921 8.112 -15.265 1.00 96.25 115 ASN A N 1
ATOM 884 C CA . ASN A 1 115 ? 4.632 8.708 -14.894 1.00 96.25 115 ASN A CA 1
ATOM 885 C C . ASN A 1 115 ? 3.796 9.162 -16.097 1.00 96.25 115 ASN A C 1
ATOM 887 O O . ASN A 1 115 ? 2.586 8.988 -16.092 1.00 96.25 115 ASN A O 1
ATOM 891 N N . THR A 1 116 ? 4.423 9.661 -17.165 1.00 96.31 116 THR A N 1
ATOM 892 C CA . THR A 1 116 ? 3.714 10.019 -18.415 1.00 96.31 116 THR A CA 1
ATOM 893 C C . THR A 1 116 ? 3.077 8.829 -19.141 1.00 96.31 116 THR A C 1
ATOM 895 O O . THR A 1 116 ? 2.294 9.032 -20.066 1.00 96.31 116 THR A O 1
ATOM 898 N N . ARG A 1 117 ? 3.410 7.591 -18.753 1.00 95.88 117 ARG A N 1
ATOM 899 C CA . ARG A 1 117 ? 2.890 6.343 -19.338 1.00 95.88 117 ARG A CA 1
ATOM 900 C C . ARG A 1 117 ? 1.993 5.567 -18.371 1.00 95.88 117 ARG A C 1
ATOM 902 O O . ARG A 1 117 ? 1.465 4.523 -18.749 1.00 95.88 117 ARG A O 1
ATOM 909 N N . LEU A 1 118 ? 1.837 6.051 -17.140 1.00 96.12 118 LEU A N 1
ATOM 910 C CA . LEU A 1 118 ? 0.975 5.452 -16.131 1.00 96.12 118 LEU A CA 1
ATOM 911 C C . LEU A 1 118 ? -0.426 6.080 -16.160 1.00 96.12 118 LEU A C 1
ATOM 913 O O . LEU A 1 118 ? -0.576 7.235 -16.559 1.00 96.12 118 LEU A O 1
ATOM 917 N N . PRO A 1 119 ? -1.466 5.332 -15.752 1.00 95.88 119 PRO A N 1
ATOM 918 C CA . PRO A 1 119 ? -2.786 5.906 -15.516 1.00 95.88 119 PRO A CA 1
ATOM 919 C C . PRO A 1 119 ? -2.766 6.862 -14.310 1.00 95.88 119 PRO A C 1
ATOM 921 O O . PRO A 1 119 ? -1.910 6.756 -13.435 1.00 95.88 119 PRO A O 1
ATOM 924 N N . ASN A 1 120 ? -3.746 7.767 -14.236 1.00 93.69 120 ASN A N 1
ATOM 925 C CA . ASN A 1 120 ? -3.789 8.858 -13.247 1.00 93.69 120 ASN A CA 1
ATOM 926 C C . ASN A 1 120 ? -3.824 8.403 -11.773 1.00 93.69 120 ASN A C 1
ATOM 928 O O . ASN A 1 120 ? -3.530 9.188 -10.875 1.00 93.69 120 ASN A O 1
ATOM 932 N N . ASP A 1 121 ? -4.212 7.159 -11.506 1.00 92.25 121 ASP A N 1
ATOM 933 C CA . ASP A 1 121 ? -4.329 6.574 -10.170 1.00 92.25 121 ASP A CA 1
ATOM 934 C C . ASP A 1 121 ? -3.048 5.858 -9.691 1.00 92.25 121 ASP A C 1
ATOM 936 O O . ASP A 1 121 ? -2.971 5.439 -8.527 1.00 92.25 121 ASP A O 1
ATOM 940 N N . ILE A 1 122 ? -2.023 5.765 -10.551 1.00 95.44 122 ILE A N 1
ATOM 941 C CA . ILE A 1 122 ? -0.707 5.186 -10.253 1.00 95.44 122 ILE A CA 1
ATOM 942 C C . ILE A 1 122 ? 0.374 6.234 -10.524 1.00 95.44 122 ILE A C 1
ATOM 944 O O . ILE A 1 122 ? 0.501 6.751 -11.628 1.00 95.44 122 ILE A O 1
ATOM 948 N N . PHE A 1 123 ? 1.205 6.509 -9.522 1.00 95.50 123 PHE A N 1
ATOM 949 C CA . PHE A 1 123 ? 2.275 7.494 -9.636 1.00 95.50 123 PHE A CA 1
ATOM 950 C C . PHE A 1 123 ? 3.540 7.014 -8.925 1.00 95.50 123 PHE A C 1
ATOM 952 O O . PHE A 1 123 ? 3.485 6.523 -7.797 1.00 95.50 123 PHE A O 1
ATOM 959 N N . VAL A 1 124 ? 4.682 7.185 -9.583 1.00 96.06 124 VAL A N 1
ATOM 960 C CA . VAL A 1 124 ? 6.022 6.979 -9.034 1.00 96.06 124 VAL A CA 1
ATOM 961 C C . VAL A 1 124 ? 6.458 8.261 -8.335 1.00 96.06 124 VAL A C 1
ATOM 963 O O . VAL A 1 124 ? 6.697 9.281 -8.986 1.00 96.06 124 VAL A O 1
ATOM 966 N N . SER A 1 125 ? 6.562 8.209 -7.007 1.00 95.31 125 SER A N 1
ATOM 967 C CA . SER A 1 125 ? 6.944 9.348 -6.163 1.00 95.31 125 SER A CA 1
ATOM 968 C C . SER A 1 125 ? 8.440 9.648 -6.168 1.00 95.31 125 SER A C 1
ATOM 970 O O . SER A 1 125 ? 8.828 10.796 -5.977 1.00 95.31 125 SER A O 1
ATOM 972 N N . SER A 1 126 ? 9.273 8.631 -6.372 1.00 92.94 126 SER A N 1
ATOM 973 C CA . SER A 1 126 ? 10.729 8.748 -6.385 1.00 92.94 126 SER A CA 1
ATOM 974 C C . SER A 1 126 ? 11.358 7.575 -7.133 1.00 92.94 126 SER A C 1
ATOM 976 O O . SER A 1 126 ? 10.754 6.509 -7.265 1.00 92.94 126 SER A O 1
ATOM 978 N N . VAL A 1 127 ? 12.579 7.783 -7.626 1.00 92.19 127 VAL A N 1
ATOM 979 C CA . VAL A 1 127 ? 13.402 6.772 -8.298 1.00 92.19 127 VAL A CA 1
ATOM 980 C C . VAL A 1 127 ? 14.815 6.858 -7.733 1.00 92.19 127 VAL A C 1
ATOM 982 O O . VAL A 1 127 ? 15.311 7.952 -7.466 1.00 92.19 127 VAL A O 1
ATOM 985 N N . SER A 1 128 ? 15.454 5.706 -7.551 1.00 89.62 128 SER A N 1
ATOM 986 C CA . SER A 1 128 ? 16.865 5.597 -7.196 1.00 89.62 128 SER A CA 1
ATOM 987 C C . SER A 1 128 ? 17.495 4.515 -8.063 1.00 89.62 128 SER A C 1
ATOM 989 O O . SER A 1 128 ? 16.952 3.416 -8.179 1.00 89.62 128 SER A O 1
ATOM 991 N N . LEU A 1 129 ? 18.609 4.857 -8.703 1.00 86.44 129 LEU A N 1
ATOM 992 C CA . LEU A 1 129 ? 19.420 3.926 -9.473 1.00 86.44 129 LEU A CA 1
ATOM 993 C C . LEU A 1 129 ? 20.380 3.213 -8.522 1.00 86.44 129 LEU A C 1
ATOM 995 O O . LEU A 1 129 ? 21.086 3.860 -7.750 1.00 86.44 129 LEU A O 1
ATOM 999 N N . LEU A 1 130 ? 20.401 1.885 -8.588 1.00 82.44 130 LEU A N 1
ATOM 1000 C CA . LEU A 1 130 ? 21.379 1.069 -7.884 1.00 82.44 130 LEU A CA 1
ATOM 1001 C C . LEU A 1 130 ? 22.306 0.436 -8.917 1.00 82.44 130 LEU A C 1
ATOM 1003 O O . LEU A 1 130 ? 21.860 -0.349 -9.751 1.00 82.44 130 LEU A O 1
ATOM 1007 N N . SER A 1 131 ? 23.590 0.783 -8.857 1.00 70.31 131 SER A N 1
ATOM 1008 C CA . SER A 1 131 ? 24.611 0.132 -9.671 1.00 70.31 131 SER A CA 1
ATOM 1009 C C . SER A 1 131 ? 24.973 -1.205 -9.040 1.00 70.31 131 SER A C 1
ATOM 1011 O O . SER A 1 131 ? 25.595 -1.256 -7.978 1.00 70.31 131 SER A O 1
ATOM 1013 N N . SER A 1 132 ? 24.609 -2.297 -9.700 1.00 64.44 132 SER A N 1
ATOM 1014 C CA . SER A 1 132 ? 25.163 -3.612 -9.393 1.00 64.44 132 SER A CA 1
ATOM 1015 C C . SER A 1 132 ? 26.416 -3.792 -10.247 1.00 64.44 132 SER A C 1
ATOM 1017 O O . SER A 1 132 ? 26.312 -3.990 -11.455 1.00 64.44 132 SER A O 1
ATOM 1019 N N . SER A 1 133 ? 27.603 -3.672 -9.640 1.00 55.09 133 SER A N 1
ATOM 1020 C CA . SER A 1 133 ? 28.856 -4.002 -10.330 1.00 55.09 133 SER A CA 1
ATOM 1021 C C . SER A 1 133 ? 28.824 -5.481 -10.686 1.00 55.09 133 SER A C 1
ATOM 1023 O O . SER A 1 133 ? 28.800 -6.327 -9.791 1.00 55.09 133 SER A O 1
ATOM 1025 N N . HIS A 1 134 ? 28.816 -5.791 -11.980 1.00 51.75 134 HIS A N 1
ATOM 1026 C CA . HIS A 1 134 ? 29.008 -7.148 -12.474 1.00 51.75 134 HIS A CA 1
ATOM 1027 C C . HIS A 1 134 ? 30.497 -7.488 -12.318 1.00 51.75 134 HIS A C 1
ATOM 1029 O O . HIS A 1 134 ? 31.266 -7.491 -13.275 1.00 51.75 134 HIS A O 1
ATOM 1035 N N . ASN A 1 135 ? 30.954 -7.696 -11.080 1.00 48.59 135 ASN A N 1
ATOM 1036 C CA . ASN A 1 135 ? 32.233 -8.368 -10.889 1.00 48.59 135 ASN A CA 1
ATOM 1037 C C . ASN A 1 135 ? 32.062 -9.784 -11.450 1.00 48.59 135 ASN A C 1
ATOM 1039 O O . ASN A 1 135 ? 31.040 -10.407 -11.197 1.00 48.59 135 ASN A O 1
ATOM 1043 N N . ASN A 1 136 ? 33.043 -10.285 -12.204 1.00 49.69 136 ASN A N 1
ATOM 1044 C CA . ASN A 1 136 ? 33.031 -11.579 -12.917 1.00 49.69 136 ASN A CA 1
ATOM 1045 C C . ASN A 1 136 ? 32.864 -12.840 -12.031 1.00 49.69 136 ASN A C 1
ATOM 1047 O O . ASN A 1 136 ? 33.114 -13.955 -12.485 1.00 49.69 136 ASN A O 1
ATOM 1051 N N . ASN A 1 137 ? 32.444 -12.685 -10.779 1.00 49.53 137 ASN A N 1
ATOM 1052 C CA . ASN A 1 137 ? 32.022 -13.761 -9.901 1.00 49.53 137 ASN A CA 1
ATOM 1053 C C . ASN A 1 137 ? 30.496 -13.703 -9.807 1.00 49.53 137 ASN A C 1
ATOM 1055 O O . ASN A 1 137 ? 29.949 -12.618 -9.657 1.00 49.53 137 ASN A O 1
ATOM 1059 N N . ASN A 1 138 ? 29.827 -14.855 -9.894 1.00 50.38 138 ASN A N 1
ATOM 1060 C CA . ASN A 1 138 ? 28.371 -15.045 -9.807 1.00 50.38 138 ASN A CA 1
ATOM 1061 C C . ASN A 1 138 ? 27.757 -14.582 -8.458 1.00 50.38 138 ASN A C 1
ATOM 1063 O O . ASN A 1 138 ? 27.104 -15.363 -7.770 1.00 50.38 138 ASN A O 1
ATOM 1067 N N . ASP A 1 139 ? 27.978 -13.339 -8.042 1.00 51.50 139 ASP A N 1
ATOM 1068 C CA . ASP A 1 139 ? 27.412 -12.737 -6.843 1.00 51.50 139 ASP A CA 1
ATOM 1069 C C . ASP A 1 139 ? 26.132 -11.980 -7.216 1.00 51.50 139 ASP A C 1
ATOM 1071 O O . ASP A 1 139 ? 26.050 -10.752 -7.178 1.00 51.50 139 ASP A O 1
ATOM 1075 N N . ASP A 1 140 ? 25.070 -12.749 -7.473 1.00 56.66 140 ASP A N 1
ATOM 1076 C CA . ASP A 1 140 ? 23.676 -12.274 -7.392 1.00 56.66 140 ASP A CA 1
ATOM 1077 C C . ASP A 1 140 ? 23.342 -11.685 -5.996 1.00 56.66 140 ASP A C 1
ATOM 1079 O O . ASP A 1 140 ? 22.306 -11.049 -5.796 1.00 56.66 140 ASP A O 1
ATOM 1083 N N . ASN A 1 141 ? 24.249 -11.852 -5.026 1.00 57.41 141 ASN A N 1
ATOM 1084 C CA . ASN A 1 141 ? 24.143 -11.450 -3.627 1.00 57.41 141 ASN A CA 1
ATOM 1085 C C . ASN A 1 141 ? 24.031 -9.933 -3.383 1.00 57.41 141 ASN A C 1
ATOM 1087 O O . ASN A 1 141 ? 23.677 -9.537 -2.275 1.00 57.41 141 ASN A O 1
ATOM 1091 N N . ASN A 1 142 ? 24.306 -9.075 -4.375 1.00 70.38 142 ASN A N 1
ATOM 1092 C CA . ASN A 1 142 ? 24.190 -7.616 -4.217 1.00 70.38 142 ASN A CA 1
ATOM 1093 C C . ASN A 1 142 ? 22.959 -7.007 -4.916 1.00 70.38 142 ASN A C 1
ATOM 1095 O O . ASN A 1 142 ? 22.842 -5.784 -5.042 1.00 70.38 142 ASN A O 1
ATOM 1099 N N . ARG A 1 143 ? 22.032 -7.838 -5.406 1.00 84.44 143 ARG A N 1
ATOM 1100 C CA . ARG A 1 143 ? 20.784 -7.356 -6.003 1.00 84.44 143 ARG A CA 1
ATOM 1101 C C . ARG A 1 143 ? 19.830 -6.886 -4.909 1.00 84.44 143 ARG A C 1
ATOM 1103 O O . ARG A 1 143 ? 19.516 -7.623 -3.980 1.00 84.44 143 ARG A O 1
ATOM 1110 N N . PHE A 1 144 ? 19.307 -5.670 -5.047 1.00 87.94 144 PHE A N 1
ATOM 1111 C CA . PHE A 1 144 ? 18.251 -5.195 -4.157 1.00 87.94 144 PHE A CA 1
ATOM 1112 C C . PHE A 1 144 ? 16.945 -5.944 -4.440 1.00 87.94 144 PHE A C 1
ATOM 1114 O O . PHE A 1 144 ? 16.383 -5.845 -5.535 1.00 87.94 144 PHE A O 1
ATOM 1121 N N . GLU A 1 145 ? 16.451 -6.669 -3.442 1.00 90.88 145 GLU A N 1
ATOM 1122 C CA . GLU A 1 145 ? 15.190 -7.402 -3.427 1.00 90.88 145 GLU A CA 1
ATOM 1123 C C . GLU A 1 145 ? 14.194 -6.712 -2.478 1.00 90.88 145 GLU A C 1
ATOM 1125 O O . GLU A 1 145 ? 14.275 -6.875 -1.257 1.00 90.88 145 GLU A O 1
ATOM 1130 N N . PRO A 1 146 ? 13.200 -5.957 -2.998 1.00 92.44 146 PRO A N 1
ATOM 1131 C CA . PRO A 1 146 ? 12.300 -5.148 -2.170 1.00 92.44 146 PRO A CA 1
ATOM 1132 C C . PRO A 1 146 ? 11.555 -5.925 -1.087 1.00 92.44 146 PRO A C 1
ATOM 1134 O O . PRO A 1 146 ? 11.192 -5.354 -0.061 1.00 92.44 146 PRO A O 1
ATOM 1137 N N . ARG A 1 147 ? 11.264 -7.208 -1.330 1.00 90.62 147 ARG A N 1
ATOM 1138 C CA . ARG A 1 147 ? 10.550 -8.053 -0.371 1.00 90.62 147 ARG A CA 1
ATOM 1139 C C . ARG A 1 147 ? 11.449 -8.502 0.774 1.00 90.62 147 ARG A C 1
ATOM 1141 O O . ARG A 1 147 ? 10.998 -8.479 1.909 1.00 90.62 147 ARG A O 1
ATOM 1148 N N . GLU A 1 148 ? 12.683 -8.885 0.474 1.00 89.38 148 GLU A N 1
ATOM 1149 C CA . GLU A 1 148 ? 13.610 -9.472 1.446 1.00 89.38 148 GLU A CA 1
ATOM 1150 C C . GLU A 1 148 ? 14.377 -8.398 2.218 1.00 89.38 148 GLU A C 1
ATOM 1152 O O . GLU A 1 148 ? 14.626 -8.532 3.412 1.00 89.38 148 GLU A O 1
ATOM 1157 N N . ASN A 1 149 ? 14.702 -7.282 1.563 1.00 90.50 149 ASN A N 1
ATOM 1158 C CA . ASN A 1 149 ? 15.429 -6.181 2.190 1.00 90.50 149 ASN A CA 1
ATOM 1159 C C . ASN A 1 149 ? 14.525 -5.234 3.002 1.00 90.50 149 ASN A C 1
ATOM 1161 O O . ASN A 1 149 ? 15.009 -4.248 3.569 1.00 90.50 149 ASN A O 1
ATOM 1165 N N . VAL A 1 150 ? 13.214 -5.498 3.076 1.00 91.12 150 VAL A N 1
ATOM 1166 C CA . VAL A 1 150 ? 12.286 -4.670 3.852 1.00 91.12 150 VAL A CA 1
ATOM 1167 C C . VAL A 1 150 ? 12.536 -4.838 5.350 1.00 91.12 150 VAL A C 1
ATOM 1169 O O . VAL A 1 150 ? 12.430 -5.921 5.915 1.00 91.12 150 VAL A O 1
ATOM 1172 N N . LYS A 1 151 ? 12.835 -3.732 6.033 1.00 91.25 151 LYS A N 1
ATOM 1173 C CA . LYS A 1 151 ? 13.051 -3.747 7.489 1.00 91.25 151 LYS A CA 1
ATOM 1174 C C . LYS A 1 151 ? 11.756 -3.601 8.278 1.00 91.25 151 LYS A C 1
ATOM 1176 O O . LYS A 1 151 ? 11.670 -4.092 9.397 1.00 91.25 151 LYS A O 1
ATOM 1181 N N . LEU A 1 152 ? 10.783 -2.883 7.721 1.00 93.56 152 LEU A N 1
ATOM 1182 C CA . LEU A 1 152 ? 9.548 -2.484 8.388 1.00 93.56 152 LEU A CA 1
ATOM 1183 C C . LEU A 1 152 ? 8.463 -2.233 7.341 1.00 93.56 152 LEU A C 1
ATOM 1185 O O . LEU A 1 152 ? 8.736 -1.613 6.313 1.00 93.56 152 LEU A O 1
ATOM 1189 N N . LYS A 1 153 ? 7.227 -2.649 7.621 1.00 94.69 153 LYS A N 1
ATOM 1190 C CA . LYS A 1 153 ? 6.050 -2.231 6.846 1.00 94.69 153 LYS A CA 1
ATOM 1191 C C . LYS A 1 153 ? 5.094 -1.462 7.743 1.00 94.69 153 LYS A C 1
ATOM 1193 O O . LYS A 1 153 ? 4.842 -1.872 8.875 1.00 94.69 153 LY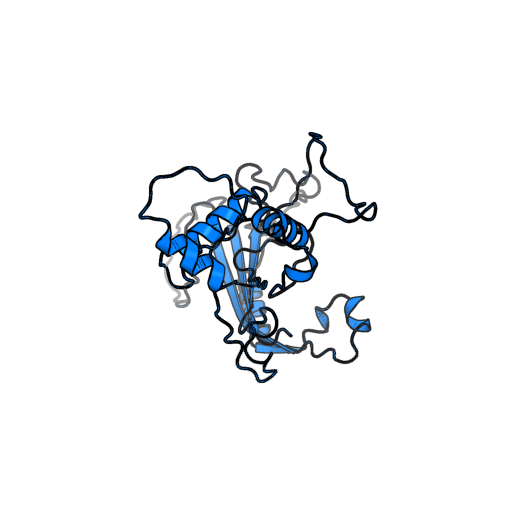S A O 1
ATOM 1198 N N . ARG A 1 154 ? 4.556 -0.363 7.212 1.00 96.19 154 ARG A N 1
ATOM 1199 C CA . ARG A 1 154 ? 3.562 0.476 7.882 1.00 96.19 154 ARG A CA 1
ATOM 1200 C C . ARG A 1 154 ? 2.222 0.366 7.172 1.00 96.19 154 ARG A C 1
ATOM 1202 O O . ARG A 1 154 ? 2.148 0.591 5.967 1.00 96.19 154 ARG A O 1
ATOM 1209 N N . TYR A 1 155 ? 1.173 0.090 7.935 1.00 95.56 155 TYR A N 1
ATOM 1210 C CA . TYR A 1 155 ? -0.209 0.118 7.472 1.00 95.56 155 TYR A CA 1
ATOM 1211 C C . TYR A 1 155 ? -0.968 1.226 8.190 1.00 95.56 155 TYR A C 1
ATOM 1213 O O . TYR A 1 155 ? -0.711 1.536 9.355 1.00 95.56 155 TYR A O 1
ATOM 1221 N N . THR A 1 156 ? -1.903 1.844 7.480 1.00 95.56 156 THR A N 1
ATOM 1222 C CA . THR A 1 156 ? -2.762 2.891 8.023 1.00 95.56 156 THR A CA 1
ATOM 1223 C C . THR A 1 156 ? -4.202 2.581 7.669 1.00 95.56 156 THR A C 1
ATOM 1225 O O . THR A 1 156 ? -4.509 2.359 6.502 1.00 95.56 156 THR A O 1
ATOM 1228 N N . TYR A 1 157 ? -5.075 2.617 8.671 1.00 94.56 157 TYR A N 1
ATOM 1229 C CA . TYR A 1 157 ? -6.514 2.455 8.497 1.00 94.56 157 TYR A CA 1
ATOM 1230 C C . TYR A 1 157 ? -7.213 3.727 8.950 1.00 94.56 157 TYR A C 1
ATOM 1232 O O . TYR A 1 157 ? -6.976 4.204 10.060 1.00 94.56 157 TYR A O 1
ATOM 1240 N N . ARG A 1 158 ? -8.071 4.281 8.094 1.00 91.88 158 ARG A N 1
ATOM 1241 C CA . ARG A 1 158 ? -8.886 5.455 8.414 1.00 91.88 158 ARG A CA 1
ATOM 1242 C C . ARG A 1 158 ? -10.319 5.007 8.613 1.00 91.88 158 ARG A C 1
ATOM 1244 O O . ARG A 1 158 ? -10.903 4.404 7.718 1.00 91.88 158 ARG A O 1
ATOM 1251 N N . ILE A 1 159 ? -10.875 5.301 9.778 1.00 89.50 159 ILE A N 1
ATOM 1252 C CA . ILE A 1 159 ? -12.231 4.907 10.140 1.00 89.50 159 ILE A CA 1
ATOM 1253 C C . ILE A 1 159 ? -13.009 6.157 10.519 1.00 89.50 159 ILE A C 1
ATOM 1255 O O . ILE A 1 159 ? -12.594 6.916 11.392 1.00 89.50 159 ILE A O 1
ATOM 1259 N N . ARG A 1 160 ? -14.154 6.370 9.880 1.00 85.06 160 ARG A N 1
ATOM 1260 C CA . ARG A 1 160 ? -15.165 7.308 10.365 1.00 85.06 160 ARG A CA 1
ATOM 1261 C C . ARG A 1 160 ? -16.153 6.555 11.232 1.00 85.06 160 ARG A C 1
ATOM 1263 O O . ARG A 1 160 ? -16.619 5.497 10.826 1.00 85.06 160 ARG A O 1
ATOM 1270 N N . TYR A 1 161 ? -16.484 7.109 12.389 1.00 80.81 161 TYR A N 1
ATOM 1271 C CA . TYR A 1 161 ? -17.361 6.456 13.355 1.00 80.81 161 TYR A CA 1
ATOM 1272 C C . TYR A 1 161 ? -18.320 7.452 14.013 1.00 80.81 161 TYR A C 1
ATOM 1274 O O . TYR A 1 161 ? -18.185 8.670 13.863 1.00 80.81 161 TYR A O 1
ATOM 1282 N N . ARG A 1 162 ? -19.327 6.935 14.725 1.00 71.94 162 ARG A N 1
ATOM 1283 C CA . ARG A 1 162 ? -20.351 7.758 15.384 1.00 71.94 162 ARG A CA 1
ATOM 1284 C C . ARG A 1 162 ? -19.862 8.308 16.730 1.00 71.94 162 ARG A C 1
ATOM 1286 O O . ARG A 1 162 ? -19.225 7.598 17.493 1.00 71.94 162 ARG A O 1
ATOM 1293 N N . ASN A 1 163 ? -20.237 9.546 17.061 1.00 62.28 163 ASN A N 1
ATOM 1294 C CA . ASN A 1 163 ? -19.792 10.215 18.293 1.00 62.28 163 ASN A CA 1
ATOM 1295 C C . ASN A 1 163 ? -20.487 9.723 19.589 1.00 62.28 163 ASN A C 1
ATOM 1297 O O . ASN A 1 163 ? -19.874 9.741 20.646 1.00 62.28 163 ASN A O 1
ATOM 1301 N N . LYS A 1 164 ? -21.756 9.277 19.549 1.00 62.25 164 LYS A N 1
ATOM 1302 C CA . LYS A 1 164 ? -22.498 8.821 20.748 1.00 62.25 164 LYS A CA 1
ATOM 1303 C C . LYS A 1 164 ? -23.229 7.495 20.520 1.00 62.25 164 LYS A C 1
ATOM 1305 O O . LYS A 1 164 ? -23.816 7.288 19.453 1.00 62.25 164 LYS A O 1
ATOM 1310 N N . ILE A 1 165 ? -23.251 6.652 21.559 1.00 54.97 165 ILE A N 1
ATOM 1311 C CA . ILE A 1 165 ? -24.189 5.530 21.705 1.00 54.97 165 ILE A CA 1
ATOM 1312 C C . ILE A 1 165 ? -25.572 6.146 21.917 1.00 54.97 165 ILE A C 1
ATOM 1314 O O . ILE A 1 165 ? -25.845 6.768 22.940 1.00 54.97 165 ILE A O 1
ATOM 1318 N N . THR A 1 166 ? -26.456 6.042 20.935 1.00 50.91 166 THR A N 1
ATOM 1319 C CA . THR A 1 166 ? -27.849 6.453 21.125 1.00 50.91 166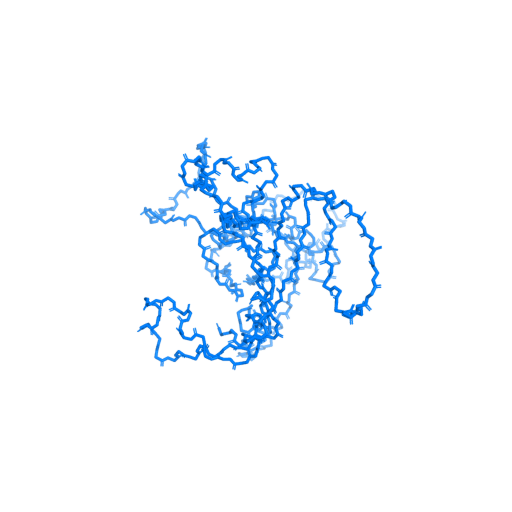 THR A CA 1
ATOM 1320 C C . THR A 1 166 ? -28.602 5.373 21.889 1.00 50.91 166 THR A C 1
ATOM 1322 O O . THR A 1 166 ? -28.858 4.311 21.330 1.00 50.91 166 THR A O 1
ATOM 1325 N N . ASN A 1 167 ? -28.983 5.662 23.138 1.00 48.00 167 ASN A N 1
ATOM 1326 C CA . ASN A 1 167 ? -29.838 4.798 23.970 1.00 48.00 167 ASN A CA 1
ATOM 1327 C C . ASN A 1 167 ? -31.308 4.753 23.511 1.00 48.00 167 ASN A C 1
ATOM 1329 O O . ASN A 1 167 ? -32.070 3.894 23.941 1.00 48.00 167 ASN A O 1
ATOM 1333 N N . ALA A 1 168 ? -31.725 5.658 22.628 1.00 45.34 168 ALA A N 1
ATOM 1334 C CA . ALA A 1 168 ? -33.005 5.567 21.937 1.00 45.34 168 ALA A CA 1
ATOM 1335 C C . ALA A 1 168 ? -32.788 4.884 20.587 1.00 45.34 168 ALA A C 1
ATOM 1337 O O . ALA A 1 168 ? -31.745 5.131 19.987 1.00 45.34 168 ALA A O 1
ATOM 1338 N N . LYS A 1 169 ? -33.772 4.086 20.130 1.00 49.41 169 LYS A N 1
ATOM 1339 C CA . LYS A 1 169 ? -33.969 3.555 18.762 1.00 49.41 169 LYS A CA 1
ATOM 1340 C C . LYS A 1 169 ? -33.383 4.477 17.678 1.00 49.41 169 LYS A C 1
ATOM 1342 O O . LYS A 1 169 ? -34.121 5.180 16.991 1.00 49.41 169 LYS A O 1
ATOM 1347 N N . ALA A 1 170 ? -32.067 4.511 17.506 1.00 46.41 170 ALA A N 1
ATOM 1348 C CA . ALA A 1 170 ? -31.498 5.219 16.385 1.00 46.41 170 ALA A CA 1
ATOM 1349 C C . ALA A 1 170 ? -31.875 4.380 15.180 1.00 46.41 170 ALA A C 1
ATOM 1351 O O . ALA A 1 170 ? -31.642 3.165 15.222 1.00 46.41 170 ALA A O 1
ATOM 1352 N N . PRO A 1 171 ? -32.481 4.983 14.143 1.00 43.28 171 PRO A N 1
ATOM 1353 C CA . PRO A 1 171 ? -32.714 4.252 12.920 1.00 43.28 171 PRO A CA 1
ATOM 1354 C C . PRO A 1 171 ? -31.358 3.673 12.534 1.00 43.28 171 PRO A C 1
ATOM 1356 O O . PRO A 1 171 ? -30.357 4.405 12.526 1.00 43.28 171 PRO A O 1
ATOM 1359 N N . PRO A 1 172 ? -31.275 2.350 12.343 1.00 43.50 172 PRO A N 1
ATOM 1360 C CA . PRO A 1 172 ? -30.014 1.784 11.965 1.00 43.50 172 PRO A CA 1
ATOM 1361 C C . PRO A 1 172 ? -29.687 2.444 10.631 1.00 43.50 172 PRO A C 1
ATOM 1363 O O . PRO A 1 172 ? -30.539 2.573 9.753 1.00 43.50 172 PRO A O 1
ATOM 1366 N N . ILE A 1 173 ? -28.462 2.922 10.482 1.00 45.16 173 ILE A N 1
ATOM 1367 C CA . ILE A 1 173 ? -28.023 3.530 9.225 1.00 45.16 173 ILE A CA 1
ATOM 1368 C C . ILE A 1 173 ? -28.118 2.513 8.063 1.00 45.16 173 ILE A C 1
ATOM 1370 O O . ILE A 1 173 ? -27.995 2.864 6.898 1.00 45.16 173 ILE A O 1
ATOM 1374 N N . CYS A 1 174 ? -28.429 1.242 8.337 1.00 43.38 174 CYS A N 1
ATOM 1375 C CA . CYS A 1 174 ? -28.828 0.303 7.299 1.00 43.38 174 CYS A CA 1
ATOM 1376 C C . CYS A 1 174 ? -30.225 0.557 6.687 1.00 43.38 174 CYS A C 1
ATOM 1378 O O . CYS A 1 174 ? -30.460 0.051 5.596 1.00 43.38 174 CYS A O 1
ATOM 1380 N N . ASN A 1 175 ? -31.114 1.353 7.301 1.00 40.31 175 ASN A N 1
ATOM 1381 C CA . ASN A 1 175 ? -32.436 1.680 6.733 1.00 40.31 175 ASN A CA 1
ATOM 1382 C C . ASN A 1 175 ? -32.447 2.971 5.902 1.00 40.31 175 ASN A C 1
ATOM 1384 O O . ASN A 1 175 ? -33.244 3.096 4.977 1.00 40.31 175 ASN A O 1
ATOM 1388 N N . SER A 1 176 ? -31.546 3.908 6.189 1.00 41.16 176 SER A N 1
ATOM 1389 C CA . SER A 1 176 ? -31.272 5.064 5.333 1.00 41.16 176 SER A CA 1
ATOM 1390 C C . SER A 1 176 ? -29.912 4.786 4.728 1.00 41.16 176 SER A C 1
ATOM 1392 O O . SER A 1 176 ? -28.930 5.008 5.422 1.00 41.16 176 SER A O 1
ATOM 1394 N N . GLY A 1 177 ? -29.861 4.197 3.529 1.00 40.41 177 GLY A N 1
ATOM 1395 C CA . GLY A 1 177 ? -28.692 3.511 2.960 1.00 40.41 177 GLY A CA 1
ATOM 1396 C C . GLY A 1 177 ? -27.329 4.220 3.048 1.00 40.41 177 GLY A C 1
ATOM 1397 O O . GLY A 1 177 ? -27.162 5.293 3.615 1.00 40.41 177 GLY A O 1
ATOM 1398 N N . ILE A 1 178 ? -26.311 3.623 2.427 1.00 44.31 178 ILE A N 1
ATOM 1399 C CA . ILE A 1 178 ? -24.888 4.035 2.477 1.00 44.31 178 ILE A CA 1
ATOM 1400 C C . ILE A 1 178 ? -24.606 5.546 2.255 1.00 44.31 178 ILE A C 1
ATOM 1402 O O . ILE A 1 178 ? -23.520 6.029 2.566 1.00 44.31 178 ILE A O 1
ATOM 1406 N N . ASN A 1 179 ? -25.593 6.288 1.754 1.00 44.62 179 ASN A N 1
ATOM 1407 C CA . ASN A 1 179 ? -25.616 7.717 1.476 1.00 44.62 179 ASN A CA 1
ATOM 1408 C C . ASN A 1 179 ? -25.790 8.623 2.715 1.00 44.62 179 ASN A C 1
ATOM 1410 O O . ASN A 1 179 ? -25.546 9.815 2.596 1.00 44.62 179 ASN A O 1
ATOM 1414 N N . THR A 1 180 ? -26.180 8.107 3.890 1.00 50.97 180 THR A N 1
ATOM 1415 C CA . THR A 1 180 ? -26.483 8.960 5.069 1.00 50.97 180 THR A CA 1
ATOM 1416 C C . THR A 1 180 ? -25.275 9.227 5.984 1.00 50.97 180 THR A C 1
ATOM 1418 O O . T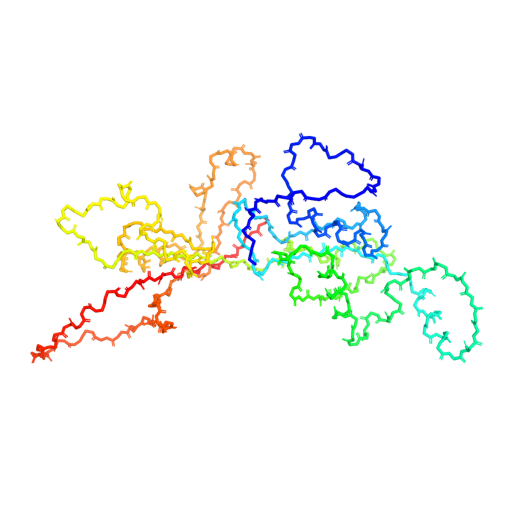HR A 1 180 ? -25.298 10.177 6.758 1.00 50.97 180 THR A O 1
ATOM 1421 N N . ILE A 1 181 ? -24.203 8.421 5.896 1.00 49.84 181 ILE A N 1
ATOM 1422 C CA . ILE A 1 181 ? -22.895 8.709 6.542 1.00 49.84 181 ILE A CA 1
ATOM 1423 C C . ILE A 1 181 ? -21.858 9.213 5.531 1.00 49.84 181 ILE A C 1
ATOM 1425 O O . ILE A 1 181 ? -20.870 9.845 5.921 1.00 49.84 181 ILE A O 1
ATOM 1429 N N . ARG A 1 182 ? -22.051 8.942 4.234 1.00 51.44 182 ARG A N 1
ATOM 1430 C CA . ARG A 1 182 ? -21.156 9.500 3.228 1.00 51.44 182 ARG A CA 1
ATOM 1431 C C . ARG A 1 182 ? -21.363 11.003 3.172 1.00 51.44 182 ARG A C 1
ATOM 1433 O O . ARG A 1 182 ? -22.362 11.478 2.642 1.00 51.44 182 ARG A O 1
ATOM 1440 N N . HIS A 1 183 ? -20.365 11.750 3.616 1.00 57.09 183 HIS A N 1
ATOM 1441 C CA . HIS A 1 183 ? -20.162 13.082 3.073 1.00 57.09 183 HIS A CA 1
ATOM 1442 C C . HIS A 1 183 ? -19.574 12.854 1.678 1.00 57.09 183 HIS A C 1
ATOM 1444 O O . HIS A 1 183 ? -18.366 12.918 1.495 1.00 57.09 183 HIS A O 1
ATOM 1450 N N . VAL A 1 184 ? -20.427 12.499 0.705 1.00 54.25 184 VAL A N 1
ATOM 1451 C CA . VAL A 1 184 ? -20.037 12.038 -0.648 1.00 54.25 184 VAL A CA 1
ATOM 1452 C C . VAL A 1 184 ? -19.019 12.977 -1.313 1.00 54.25 184 VAL A C 1
ATOM 1454 O O . VAL A 1 184 ? -18.197 12.525 -2.098 1.00 54.25 184 VAL A O 1
ATOM 1457 N N . MET A 1 185 ? -19.040 14.263 -0.956 1.00 56.72 185 MET A N 1
ATOM 1458 C CA . MET A 1 185 ? -18.123 15.289 -1.460 1.00 56.72 185 MET A CA 1
ATOM 1459 C C . MET A 1 185 ? -16.741 15.322 -0.775 1.00 56.72 185 MET A C 1
ATOM 1461 O O . MET A 1 185 ? -15.792 15.805 -1.380 1.00 56.72 185 MET A O 1
ATOM 1465 N N . TYR A 1 186 ? -16.604 14.832 0.461 1.00 61.81 186 TYR A N 1
ATOM 1466 C CA . TYR A 1 186 ? -15.373 14.938 1.266 1.00 61.81 186 TYR A CA 1
ATOM 1467 C C . TYR A 1 186 ? -14.742 13.584 1.610 1.00 61.81 186 TYR A C 1
ATOM 1469 O O . TYR A 1 186 ? -13.630 13.528 2.139 1.00 61.81 186 TYR A O 1
ATOM 1477 N N . ASP A 1 187 ? -15.444 12.488 1.333 1.00 70.69 187 ASP A N 1
ATOM 1478 C CA . ASP A 1 187 ? -14.997 11.153 1.701 1.00 70.69 187 ASP A CA 1
ATOM 1479 C C . ASP A 1 187 ? -14.054 10.607 0.651 1.00 70.69 187 ASP A C 1
ATOM 1481 O O . ASP A 1 187 ? -14.431 10.313 -0.483 1.00 70.69 187 ASP A O 1
ATOM 1485 N N . THR A 1 188 ? -12.805 10.440 1.058 1.00 77.62 188 THR A N 1
ATOM 1486 C CA . THR A 1 188 ? -11.810 9.762 0.250 1.00 77.62 188 THR A CA 1
ATOM 1487 C C . THR A 1 188 ? -12.105 8.258 0.223 1.00 77.62 188 THR A C 1
ATOM 1489 O O . THR A 1 188 ? -12.599 7.696 1.203 1.00 77.62 188 THR A O 1
ATOM 1492 N N . PRO A 1 189 ? -11.813 7.557 -0.884 1.00 79.94 189 PRO A N 1
ATOM 1493 C CA . PRO A 1 189 ? -12.147 6.139 -1.025 1.00 79.94 189 PRO A CA 1
ATOM 1494 C C . PRO A 1 189 ? -11.351 5.212 -0.088 1.00 79.94 189 PRO A C 1
ATOM 1496 O O . PRO A 1 189 ? -11.683 4.035 0.019 1.00 79.94 189 PRO A O 1
ATOM 1499 N N . ASP A 1 190 ? -10.336 5.734 0.608 1.00 84.88 190 ASP A N 1
ATOM 1500 C CA . ASP A 1 190 ? -9.521 5.028 1.601 1.00 84.88 190 ASP A CA 1
ATOM 1501 C C . ASP A 1 190 ? -10.112 5.074 3.026 1.00 84.88 190 ASP A C 1
ATOM 1503 O O . ASP A 1 190 ? -9.445 4.660 3.979 1.00 84.88 190 ASP A O 1
ATOM 1507 N N . ILE A 1 191 ? -11.344 5.577 3.198 1.00 87.31 191 ILE A N 1
ATOM 1508 C CA . ILE A 1 191 ? -12.030 5.619 4.493 1.00 87.31 191 ILE A CA 1
ATOM 1509 C C . ILE A 1 191 ? -13.009 4.456 4.670 1.00 87.31 191 ILE A C 1
ATOM 1511 O O . ILE A 1 191 ? -13.872 4.189 3.832 1.00 87.31 191 ILE A O 1
ATOM 1515 N N . TRP A 1 192 ? -12.925 3.788 5.818 1.00 86.69 192 TRP A N 1
ATOM 1516 C CA . TRP A 1 192 ? -13.934 2.830 6.245 1.00 86.69 192 TRP A CA 1
ATOM 1517 C C . TRP A 1 192 ? -15.004 3.517 7.096 1.00 86.69 192 TRP A C 1
ATOM 1519 O O . TRP A 1 192 ? -14.701 4.271 8.022 1.00 86.69 192 TRP A O 1
ATOM 1529 N N . ILE A 1 193 ? -16.271 3.253 6.786 1.00 83.44 193 ILE A N 1
ATOM 1530 C CA . ILE A 1 193 ? -17.411 3.793 7.525 1.00 83.44 193 ILE A CA 1
ATOM 1531 C C . ILE A 1 193 ? -17.856 2.767 8.568 1.00 83.44 193 ILE A C 1
ATOM 1533 O O . ILE A 1 193 ? -18.409 1.721 8.231 1.00 83.44 193 ILE A O 1
ATOM 1537 N N . CYS A 1 194 ? -17.635 3.094 9.838 1.00 82.62 194 CYS A N 1
ATOM 1538 C CA . CYS A 1 194 ? -18.113 2.343 10.987 1.00 82.62 194 CYS A CA 1
ATOM 1539 C C . CYS A 1 194 ? -19.444 2.946 11.476 1.00 82.62 194 CYS A C 1
ATOM 1541 O O . CYS A 1 194 ? -19.479 4.111 11.880 1.00 82.62 194 CYS A O 1
ATOM 1543 N N . PRO A 1 195 ? -20.556 2.189 11.462 1.00 75.12 195 PRO A N 1
ATOM 1544 C CA . PRO A 1 195 ? -21.849 2.695 11.926 1.00 75.12 195 PRO A CA 1
ATOM 1545 C C . PRO A 1 195 ? -21.937 2.808 13.458 1.00 75.12 195 PRO A C 1
ATOM 1547 O O . PRO A 1 195 ? -22.845 3.463 13.976 1.00 75.12 195 PRO A O 1
ATOM 1550 N N . TRP A 1 196 ? -21.015 2.175 14.184 1.00 78.69 196 TRP A N 1
ATOM 1551 C CA . TRP A 1 196 ? -20.980 2.160 15.643 1.00 78.69 196 TRP A CA 1
ATOM 1552 C C . TRP A 1 196 ? -20.104 3.285 16.196 1.00 78.69 196 TRP A C 1
ATOM 1554 O O . TRP A 1 196 ? -19.224 3.815 15.516 1.00 78.69 196 TRP A O 1
ATOM 1564 N N . SER A 1 197 ? -20.357 3.665 17.446 1.00 80.00 197 SER A N 1
ATOM 1565 C CA . SER A 1 197 ? -19.417 4.479 18.213 1.00 80.00 197 SER A CA 1
ATOM 1566 C C . SER A 1 197 ? -18.251 3.621 18.684 1.00 80.00 197 SER A C 1
ATOM 1568 O O . SER A 1 197 ? -18.443 2.453 19.024 1.00 80.00 197 SER A O 1
ATOM 1570 N N . LEU A 1 198 ? -17.057 4.204 18.717 1.00 84.00 198 LEU A N 1
ATOM 1571 C CA . LEU A 1 198 ? -15.852 3.534 19.188 1.00 84.00 198 LEU A CA 1
ATOM 1572 C C . LEU A 1 198 ? -15.488 4.057 20.576 1.00 84.00 198 LEU A C 1
ATOM 1574 O O . LEU A 1 198 ? -15.489 5.266 20.798 1.00 84.00 198 LEU A O 1
ATOM 1578 N N . ASP A 1 199 ? -15.189 3.134 21.485 1.00 86.12 199 ASP A N 1
ATOM 1579 C CA . ASP A 1 199 ? -14.725 3.437 22.836 1.00 86.12 199 ASP A CA 1
ATOM 1580 C C . ASP A 1 199 ? -13.206 3.622 22.833 1.00 86.12 199 ASP A C 1
ATOM 1582 O O . ASP A 1 199 ? -12.450 2.751 22.396 1.00 86.12 199 ASP A O 1
ATOM 1586 N N . GLU A 1 200 ? -12.761 4.777 23.307 1.00 86.56 200 GLU A N 1
ATOM 1587 C CA . GLU A 1 200 ? -11.359 5.169 23.294 1.00 86.56 200 GLU A CA 1
ATOM 1588 C C . GLU A 1 200 ? -10.480 4.328 24.212 1.00 86.56 200 GLU A C 1
ATOM 1590 O O . GLU A 1 200 ? -9.383 3.926 23.816 1.00 86.56 200 GLU A O 1
ATOM 1595 N N . HIS A 1 201 ? -10.976 4.005 25.402 1.00 90.56 201 HIS A N 1
ATOM 1596 C CA . HIS A 1 201 ? -10.231 3.203 26.353 1.00 90.56 201 HIS A CA 1
ATOM 1597 C C . HIS A 1 201 ? -10.057 1.777 25.820 1.00 90.56 201 HIS A C 1
ATOM 1599 O O . HIS A 1 201 ? -8.973 1.196 25.935 1.00 90.56 201 HIS A O 1
ATOM 1605 N N . LEU A 1 202 ? -11.093 1.200 25.204 1.00 93.25 202 LEU A N 1
ATOM 1606 C CA . LEU A 1 202 ? -10.990 -0.122 24.586 1.00 93.25 202 LEU A CA 1
ATOM 1607 C C . LEU A 1 202 ? -10.050 -0.118 23.378 1.00 93.25 202 LEU A C 1
ATOM 1609 O O . LEU A 1 202 ? -9.291 -1.071 23.211 1.00 93.25 202 LEU A O 1
ATOM 1613 N N . MET A 1 203 ? -10.052 0.948 22.570 1.00 93.00 203 MET A N 1
ATOM 1614 C CA . MET A 1 203 ? -9.086 1.103 21.479 1.00 93.00 203 MET A CA 1
ATOM 1615 C C . MET A 1 203 ? -7.647 1.179 22.007 1.00 93.00 203 MET A C 1
ATOM 1617 O O . MET A 1 203 ? -6.797 0.451 21.497 1.00 93.00 203 MET A O 1
ATOM 1621 N N . LYS A 1 204 ? -7.373 1.993 23.042 1.00 95.12 204 LYS A N 1
ATOM 1622 C CA . LYS A 1 204 ? -6.034 2.109 23.662 1.00 95.12 204 LYS A CA 1
ATOM 1623 C C . LYS A 1 204 ? -5.585 0.758 24.217 1.00 95.12 204 LYS A C 1
ATOM 1625 O O . LYS A 1 204 ? -4.563 0.233 23.793 1.00 95.12 204 LYS A O 1
ATOM 1630 N N . LYS A 1 205 ? -6.443 0.105 25.008 1.00 96.81 205 LYS A N 1
ATOM 1631 C CA . LYS A 1 205 ? -6.187 -1.236 25.555 1.00 96.81 205 LYS A CA 1
ATOM 1632 C C . LYS A 1 205 ? -5.905 -2.282 24.470 1.00 96.81 205 LYS A C 1
ATOM 1634 O O . LYS A 1 205 ? -5.038 -3.129 24.658 1.00 96.81 205 LYS A O 1
ATOM 1639 N N . ALA A 1 206 ? -6.632 -2.253 23.351 1.00 94.50 206 ALA A N 1
ATOM 1640 C CA . ALA A 1 206 ? -6.409 -3.178 22.241 1.00 94.50 206 ALA A CA 1
ATOM 1641 C C . ALA A 1 206 ? -5.078 -2.912 21.520 1.00 94.50 206 ALA A C 1
ATOM 1643 O O . ALA A 1 206 ? -4.367 -3.862 21.194 1.00 94.50 206 ALA A O 1
ATOM 1644 N N . CYS A 1 207 ? -4.734 -1.641 21.293 1.00 95.88 207 CYS A N 1
ATOM 1645 C CA . CYS A 1 207 ? -3.442 -1.240 20.738 1.00 95.88 207 CYS A CA 1
ATOM 1646 C C . CYS A 1 207 ? -2.280 -1.728 21.608 1.00 95.88 207 CYS A C 1
ATOM 1648 O O . CYS A 1 207 ? -1.350 -2.356 21.095 1.00 95.88 207 CYS A O 1
ATOM 1650 N N . ASP A 1 208 ? -2.373 -1.512 22.919 1.00 95.69 208 ASP A N 1
ATOM 1651 C CA . ASP A 1 208 ? -1.345 -1.913 23.877 1.00 95.69 208 ASP A CA 1
ATOM 1652 C C . ASP A 1 208 ? -1.212 -3.441 23.935 1.00 95.69 208 ASP A C 1
ATOM 1654 O O . ASP A 1 208 ? -0.110 -3.975 23.838 1.00 95.69 208 ASP A O 1
ATOM 1658 N N . ALA A 1 209 ? -2.336 -4.163 23.999 1.00 95.62 209 ALA A N 1
ATOM 1659 C CA . ALA A 1 209 ? -2.347 -5.624 24.093 1.00 95.62 209 ALA A CA 1
ATOM 1660 C C . ALA A 1 209 ? -1.792 -6.338 22.849 1.00 95.62 209 ALA A C 1
ATOM 1662 O O . ALA A 1 209 ? -1.315 -7.466 22.949 1.00 95.62 209 ALA A O 1
ATOM 1663 N N . LEU A 1 210 ? -1.889 -5.712 21.674 1.00 94.06 210 LEU A N 1
ATOM 1664 C CA . LEU A 1 210 ? -1.422 -6.280 20.407 1.00 94.06 210 LEU A CA 1
ATOM 1665 C C . LEU A 1 210 ? -0.014 -5.803 20.021 1.00 94.06 210 LEU A C 1
ATOM 1667 O O . LEU A 1 210 ? 0.575 -6.350 19.088 1.00 94.06 210 LEU A O 1
ATOM 1671 N N . THR A 1 211 ? 0.542 -4.811 20.720 1.00 96.25 211 THR A N 1
ATOM 1672 C CA . THR A 1 211 ? 1.914 -4.341 20.492 1.00 96.25 211 THR A CA 1
ATOM 1673 C C . THR A 1 211 ? 2.908 -5.327 21.105 1.00 96.25 211 THR A C 1
ATOM 1675 O O . THR A 1 211 ? 2.821 -5.666 22.281 1.00 96.25 211 THR A O 1
ATOM 1678 N N . GLY A 1 212 ? 3.862 -5.808 20.307 1.00 95.12 212 GLY A N 1
ATOM 1679 C CA . GLY A 1 212 ? 4.814 -6.841 20.712 1.00 95.12 212 GLY A CA 1
ATOM 1680 C C . GLY A 1 212 ? 5.001 -7.930 19.660 1.00 95.12 212 GLY A C 1
ATOM 1681 O O . GLY A 1 212 ? 4.662 -7.761 18.488 1.00 95.12 212 GLY A O 1
ATOM 1682 N N . THR A 1 213 ? 5.580 -9.053 20.078 1.00 95.56 213 THR A N 1
ATOM 1683 C CA . THR A 1 213 ? 5.826 -10.212 19.211 1.00 95.56 213 THR A CA 1
ATOM 1684 C C . THR A 1 213 ? 4.824 -11.306 19.536 1.00 95.56 213 THR A C 1
ATOM 1686 O O . THR A 1 213 ? 4.861 -11.867 20.628 1.00 95.56 213 THR A O 1
ATOM 1689 N N . PHE A 1 214 ? 3.956 -11.632 18.579 1.00 93.31 214 PHE A N 1
ATOM 1690 C CA . PHE A 1 214 ? 2.913 -12.642 18.757 1.00 93.31 214 PHE A CA 1
ATOM 1691 C C . PHE A 1 214 ? 2.763 -13.508 17.510 1.00 93.31 214 PHE A C 1
ATOM 1693 O O . PHE A 1 214 ? 3.134 -13.108 16.406 1.00 93.31 214 PHE A O 1
ATOM 1700 N N . ASP A 1 215 ? 2.189 -14.694 17.693 1.00 91.56 215 ASP A N 1
ATOM 1701 C CA . ASP A 1 215 ? 1.717 -15.522 16.588 1.00 91.56 215 ASP A CA 1
ATOM 1702 C C . ASP A 1 215 ? 0.351 -15.012 16.105 1.00 91.56 215 ASP A C 1
ATOM 1704 O O . ASP A 1 215 ? -0.665 -15.128 16.795 1.00 91.56 215 ASP A O 1
ATOM 1708 N N . PHE A 1 216 ? 0.322 -14.466 14.890 1.00 89.62 216 PHE A N 1
ATOM 1709 C CA . PHE A 1 216 ? -0.890 -13.937 14.268 1.00 89.62 216 PHE A CA 1
ATOM 1710 C C . PHE A 1 216 ? -1.627 -14.969 13.403 1.00 89.62 216 PHE A C 1
ATOM 1712 O O . PHE A 1 216 ? -2.484 -14.598 12.602 1.00 89.62 216 PHE A O 1
ATOM 1719 N N . THR A 1 217 ? -1.375 -16.273 13.570 1.00 89.19 217 THR A N 1
ATOM 1720 C CA . THR A 1 217 ? -2.069 -17.341 12.825 1.00 89.19 217 THR A CA 1
ATOM 1721 C C . THR A 1 217 ? -3.596 -17.221 12.895 1.00 89.19 217 THR A C 1
ATOM 1723 O O . THR A 1 217 ? -4.284 -17.499 11.908 1.00 89.19 217 THR A O 1
ATOM 1726 N N . ALA A 1 218 ? -4.153 -16.762 14.022 1.00 89.25 218 ALA A N 1
ATOM 1727 C CA . ALA A 1 218 ? -5.594 -16.536 14.175 1.00 89.25 218 ALA A CA 1
ATOM 1728 C C . ALA A 1 218 ? -6.159 -15.476 13.206 1.00 89.25 218 ALA A C 1
ATOM 1730 O O . ALA A 1 218 ? -7.325 -15.561 12.820 1.00 89.25 218 ALA A O 1
ATOM 1731 N N . PHE A 1 219 ? -5.325 -14.529 12.769 1.00 88.12 219 PHE A N 1
ATOM 1732 C CA . PHE A 1 219 ? -5.672 -13.449 11.843 1.00 88.12 219 PHE A CA 1
ATOM 1733 C C . PHE A 1 219 ? -5.460 -13.831 10.370 1.00 88.12 219 PHE A C 1
ATOM 1735 O O . PHE A 1 219 ? -5.854 -13.088 9.474 1.00 88.12 219 PHE A O 1
ATOM 1742 N N . VAL A 1 220 ? -4.875 -15.001 10.089 1.00 87.06 220 VAL A N 1
ATOM 1743 C CA . VAL A 1 220 ? -4.666 -15.481 8.719 1.00 87.06 220 VAL A CA 1
ATOM 1744 C C . VAL A 1 220 ? -5.951 -16.098 8.167 1.00 87.06 220 VAL A C 1
ATOM 1746 O O . VAL A 1 220 ? -6.579 -16.978 8.778 1.00 87.06 220 VAL A O 1
ATOM 1749 N N . HIS A 1 221 ? -6.327 -15.675 6.955 1.00 86.06 221 HIS A N 1
ATOM 1750 C CA . HIS A 1 221 ? -7.502 -16.199 6.267 1.00 86.06 221 HIS A CA 1
ATOM 1751 C C . HIS A 1 221 ? -7.465 -17.734 6.190 1.00 86.06 221 HIS A C 1
ATOM 1753 O O . HIS A 1 221 ? -6.427 -18.355 5.946 1.00 86.06 221 HIS A O 1
ATOM 1759 N N . ARG A 1 222 ? -8.621 -18.376 6.397 1.00 85.50 222 ARG A N 1
ATOM 1760 C CA . ARG A 1 222 ? -8.719 -19.840 6.539 1.00 85.50 222 ARG A CA 1
ATOM 1761 C C . ARG A 1 222 ? -8.158 -20.605 5.333 1.00 85.50 222 ARG A C 1
ATOM 1763 O O . ARG A 1 222 ? -7.624 -21.695 5.520 1.00 85.50 222 ARG A O 1
ATOM 1770 N N . SER A 1 223 ? -8.271 -20.051 4.122 1.00 84.06 223 SER A N 1
ATOM 1771 C CA . SER A 1 223 ? -7.713 -20.659 2.902 1.00 84.06 223 SER A CA 1
ATOM 1772 C C . SER A 1 223 ? -6.186 -20.661 2.873 1.00 84.06 223 SER A C 1
ATOM 1774 O O . SER A 1 223 ? -5.599 -21.588 2.325 1.00 84.06 223 SER A O 1
ATOM 1776 N N . GLU A 1 224 ? -5.549 -19.644 3.454 1.00 81.56 224 GLU A N 1
ATOM 1777 C CA . GLU A 1 224 ? -4.094 -19.470 3.414 1.00 81.56 224 GLU A CA 1
ATOM 1778 C C . GLU A 1 224 ? -3.404 -20.276 4.515 1.00 81.56 224 GLU A C 1
ATOM 1780 O O . GLU A 1 224 ? -2.339 -20.843 4.284 1.00 81.56 224 GLU A O 1
ATOM 1785 N N . ARG A 1 225 ? -4.067 -20.471 5.665 1.00 79.56 225 ARG A N 1
ATOM 1786 C CA . ARG A 1 225 ? -3.553 -21.312 6.763 1.00 79.56 225 ARG A CA 1
ATOM 1787 C C . ARG A 1 225 ? -3.178 -22.734 6.339 1.00 79.56 225 ARG A C 1
ATOM 1789 O O . ARG A 1 225 ? -2.287 -23.324 6.932 1.00 79.56 225 ARG A O 1
ATOM 1796 N N . LYS A 1 226 ? -3.846 -23.295 5.326 1.00 70.44 226 LYS A N 1
ATOM 1797 C CA . LYS A 1 226 ? -3.616 -24.676 4.863 1.00 70.44 226 LYS A CA 1
ATOM 1798 C C . LYS A 1 226 ? -2.504 -24.814 3.820 1.00 70.44 226 LYS A C 1
ATOM 1800 O O . LYS A 1 226 ? -2.127 -25.938 3.507 1.00 70.44 226 LYS A O 1
ATOM 1805 N N . LYS A 1 227 ? -2.033 -23.711 3.228 1.00 68.50 227 LYS A N 1
ATOM 1806 C CA . LYS A 1 227 ? -1.177 -23.751 2.030 1.00 68.50 227 LYS A CA 1
ATOM 1807 C C . LYS A 1 227 ? 0.319 -23.811 2.316 1.00 68.50 227 LYS A C 1
ATOM 1809 O O . LYS A 1 227 ? 1.070 -24.163 1.415 1.00 68.50 227 LYS A O 1
ATOM 1814 N N . SER A 1 228 ? 0.761 -23.479 3.523 1.00 58.50 228 SER A N 1
ATOM 1815 C CA . SER A 1 228 ? 2.186 -23.399 3.842 1.00 58.50 228 SER A CA 1
ATOM 1816 C C . SER A 1 228 ? 2.546 -24.341 4.992 1.00 58.50 228 SER A C 1
ATOM 1818 O O . SER A 1 228 ? 1.897 -24.343 6.038 1.00 58.50 228 SER A O 1
ATOM 1820 N N . LYS A 1 229 ? 3.570 -25.174 4.750 1.00 55.69 229 LYS A N 1
ATOM 1821 C CA . LYS A 1 229 ? 4.208 -26.048 5.749 1.00 55.69 229 LYS A CA 1
ATOM 1822 C C . LYS A 1 229 ? 5.083 -25.256 6.731 1.00 55.69 229 LYS A C 1
ATOM 1824 O O . LYS A 1 229 ? 5.259 -25.710 7.853 1.00 55.69 229 LYS A O 1
ATOM 1829 N N . ASP A 1 230 ? 5.520 -24.056 6.342 1.00 60.38 230 ASP A N 1
ATOM 1830 C CA . ASP A 1 230 ? 6.434 -23.188 7.094 1.00 60.38 230 ASP A CA 1
ATOM 1831 C C . ASP A 1 230 ? 5.721 -21.904 7.553 1.00 60.38 230 ASP A C 1
ATOM 1833 O O . ASP A 1 230 ? 6.197 -20.787 7.349 1.00 60.38 230 ASP A O 1
ATOM 1837 N N . ASN A 1 231 ? 4.524 -22.048 8.133 1.00 62.00 231 ASN A N 1
ATOM 1838 C CA . ASN A 1 231 ? 3.699 -20.934 8.609 1.00 62.00 231 ASN A CA 1
ATOM 1839 C C . ASN A 1 231 ? 4.274 -20.290 9.877 1.00 62.00 231 ASN A C 1
ATOM 1841 O O . ASN A 1 231 ? 3.675 -20.351 10.949 1.00 62.00 231 ASN A O 1
ATOM 1845 N N . ASN A 1 232 ? 5.428 -19.637 9.759 1.00 76.25 232 ASN A N 1
ATOM 1846 C CA . ASN A 1 232 ? 5.880 -18.725 10.794 1.00 76.25 232 ASN A CA 1
ATOM 1847 C C . ASN A 1 232 ? 5.109 -17.402 10.673 1.00 76.25 232 ASN A C 1
ATOM 1849 O O . ASN A 1 232 ? 5.574 -16.454 10.045 1.00 76.25 232 ASN A O 1
ATOM 1853 N N . ASN A 1 233 ? 3.911 -17.360 11.261 1.00 84.81 233 ASN A N 1
ATOM 1854 C CA . ASN A 1 233 ? 3.075 -16.157 11.346 1.00 84.81 233 ASN A CA 1
ATOM 1855 C C . ASN A 1 233 ? 3.430 -15.289 12.563 1.00 84.81 233 ASN A C 1
ATOM 1857 O O . ASN A 1 233 ? 2.625 -14.458 12.994 1.00 84.81 233 ASN A O 1
ATOM 1861 N N . VAL A 1 234 ? 4.617 -15.496 13.139 1.00 89.56 234 VAL A N 1
ATOM 1862 C CA . VAL A 1 234 ? 5.128 -14.649 14.207 1.00 89.56 234 VAL A CA 1
ATOM 1863 C C . VAL A 1 234 ? 5.522 -13.308 13.606 1.00 89.56 234 VAL A C 1
ATOM 1865 O O . VAL A 1 234 ? 6.448 -13.212 12.802 1.00 89.56 234 VAL A O 1
ATOM 1868 N N . ILE A 1 235 ? 4.800 -12.267 14.006 1.00 90.56 235 ILE A N 1
ATOM 1869 C CA . ILE A 1 235 ? 5.035 -10.889 13.578 1.00 90.56 235 ILE A CA 1
ATOM 1870 C C . ILE A 1 235 ? 5.394 -10.083 14.818 1.00 90.56 235 ILE A C 1
ATOM 1872 O O . ILE A 1 235 ? 4.808 -10.260 15.886 1.00 90.56 235 ILE A O 1
ATOM 1876 N N . GLN A 1 236 ? 6.351 -9.173 14.665 1.00 94.06 236 GLN A N 1
ATOM 1877 C CA . GLN A 1 236 ? 6.651 -8.179 15.684 1.00 94.06 236 GLN A CA 1
ATOM 1878 C C . GLN A 1 236 ? 5.970 -6.862 15.306 1.00 94.06 236 GLN A C 1
ATOM 1880 O O . GLN A 1 236 ? 6.455 -6.143 14.428 1.00 94.06 236 GLN A O 1
ATOM 1885 N N . LEU A 1 237 ? 4.862 -6.536 15.972 1.00 94.19 237 LEU A N 1
ATOM 1886 C CA . LEU A 1 237 ? 4.241 -5.215 15.916 1.00 94.19 237 LEU A CA 1
ATOM 1887 C C . LEU A 1 237 ? 5.042 -4.264 16.802 1.00 94.19 237 LEU A C 1
ATOM 1889 O O . LEU A 1 237 ? 4.917 -4.278 18.022 1.00 94.19 237 LEU A O 1
ATOM 1893 N N . GLN A 1 238 ? 5.884 -3.444 16.178 1.00 94.88 238 GLN A N 1
ATOM 1894 C CA . GLN A 1 238 ? 6.671 -2.433 16.883 1.00 94.88 238 GLN A CA 1
ATOM 1895 C C . GLN A 1 238 ? 5.815 -1.278 17.382 1.00 94.88 238 GLN A C 1
ATOM 1897 O O . GLN A 1 238 ? 6.136 -0.666 18.395 1.00 94.88 238 GLN A O 1
ATOM 1902 N N . LYS A 1 239 ? 4.756 -0.960 16.639 1.00 95.19 239 LYS A N 1
ATOM 1903 C CA . LYS A 1 239 ? 3.837 0.116 16.973 1.00 95.19 239 LYS A CA 1
ATOM 1904 C C . LYS A 1 239 ? 2.439 -0.264 16.534 1.00 95.19 239 LYS A C 1
ATOM 1906 O O . LYS A 1 239 ? 2.237 -0.615 15.371 1.00 95.19 239 LYS A O 1
ATOM 1911 N N . PHE A 1 240 ? 1.483 -0.112 17.436 1.00 96.56 240 PHE A N 1
ATOM 1912 C CA . PHE A 1 240 ? 0.075 -0.034 17.098 1.00 96.56 240 PHE A CA 1
ATOM 1913 C C . PHE A 1 240 ? -0.539 1.127 17.875 1.00 96.56 240 PHE A C 1
ATOM 1915 O O . PHE A 1 240 ? -0.535 1.133 19.098 1.00 96.56 240 PHE A O 1
ATOM 1922 N N . SER A 1 241 ? -0.990 2.159 17.169 1.00 96.19 241 SER A N 1
ATOM 1923 C CA . SER A 1 241 ? -1.525 3.371 17.794 1.00 96.19 241 SER A CA 1
ATOM 1924 C C . SER A 1 241 ? -2.647 3.970 16.959 1.00 96.19 241 SER A C 1
ATOM 1926 O O . SER A 1 241 ? -2.815 3.622 15.786 1.00 96.19 241 SER A O 1
ATOM 1928 N N . PHE A 1 242 ? -3.389 4.916 17.531 1.00 95.69 242 PHE A N 1
ATOM 1929 C CA . PHE A 1 242 ? -4.394 5.676 16.799 1.00 95.69 242 PHE A CA 1
ATOM 1930 C C . PHE A 1 242 ? -4.331 7.170 17.106 1.00 95.69 242 PHE A C 1
ATOM 1932 O O . PHE A 1 242 ? -3.862 7.570 18.165 1.00 95.69 242 PHE A O 1
ATOM 1939 N N . VAL A 1 243 ? -4.809 7.976 16.158 1.00 92.19 243 VAL A N 1
ATOM 1940 C CA . VAL A 1 243 ? -4.987 9.429 16.300 1.00 92.19 243 VAL A CA 1
ATOM 1941 C C . VAL A 1 243 ? -6.418 9.779 15.913 1.00 92.19 243 VAL A C 1
ATOM 1943 O O . VAL A 1 243 ? -6.907 9.308 14.879 1.00 92.19 243 VAL A O 1
ATOM 1946 N N . LYS A 1 244 ? -7.096 10.585 16.734 1.00 87.19 244 LYS A N 1
ATOM 1947 C CA . LYS A 1 244 ? -8.435 11.110 16.440 1.00 87.19 244 LYS A CA 1
ATOM 1948 C C . LYS A 1 244 ? -8.317 12.442 15.703 1.00 87.19 244 LYS A C 1
ATOM 1950 O O . LYS A 1 244 ? -7.435 13.239 15.991 1.00 87.19 244 LYS A O 1
ATOM 1955 N N . ARG A 1 245 ? -9.242 12.689 14.779 1.00 78.12 245 ARG A N 1
ATOM 1956 C CA . ARG A 1 245 ? -9.392 13.977 14.095 1.00 78.12 245 ARG A CA 1
ATOM 1957 C C . ARG A 1 245 ? -10.845 14.392 14.033 1.00 78.12 245 ARG A C 1
ATOM 1959 O O . ARG A 1 245 ? -11.719 13.567 13.735 1.00 78.12 245 ARG A O 1
ATOM 1966 N N . THR A 1 246 ? -11.076 15.672 14.259 1.00 71.56 246 THR A N 1
ATOM 1967 C CA . THR A 1 246 ? -12.315 16.369 13.913 1.00 71.56 246 THR A CA 1
ATOM 1968 C C . THR A 1 246 ? -12.295 16.755 12.430 1.00 71.56 246 THR A C 1
ATOM 1970 O O . THR A 1 246 ? -11.241 16.757 11.793 1.00 71.56 246 THR A O 1
ATOM 1973 N N . LEU A 1 247 ? -13.463 17.031 11.837 1.00 58.53 247 LEU A N 1
ATOM 1974 C CA . LEU A 1 247 ? -13.536 17.486 10.438 1.00 58.53 247 LEU A CA 1
ATOM 1975 C C . LEU A 1 247 ? -12.795 18.809 10.195 1.00 58.53 247 LEU A C 1
ATOM 1977 O O . LEU A 1 247 ? -12.374 19.047 9.067 1.00 58.53 247 LEU A O 1
ATOM 1981 N N . ASP A 1 248 ? -12.588 19.610 11.240 1.00 55.78 248 ASP A N 1
ATOM 1982 C CA . ASP A 1 248 ? -11.925 20.916 11.160 1.00 55.78 248 ASP A CA 1
ATOM 1983 C C . ASP A 1 248 ? -10.392 20.812 11.022 1.00 55.78 248 ASP A C 1
ATOM 1985 O O . ASP A 1 248 ? -9.718 21.813 10.817 1.00 55.78 248 ASP A O 1
ATOM 1989 N N . GLY A 1 249 ? -9.840 19.590 11.029 1.00 50.62 249 GLY A N 1
ATOM 1990 C CA . GLY A 1 249 ? -8.442 19.328 10.679 1.00 50.62 249 GLY A CA 1
ATOM 1991 C C . GLY A 1 249 ? -7.466 19.329 11.853 1.00 50.62 249 GLY A C 1
ATOM 1992 O O . GLY A 1 249 ? -6.309 18.967 11.646 1.00 50.62 249 GLY A O 1
ATOM 1993 N N . ASP A 1 250 ? -7.932 19.640 13.060 1.00 46.69 250 ASP A N 1
ATOM 1994 C CA . ASP A 1 250 ? -7.092 19.634 14.254 1.00 46.69 250 ASP A CA 1
ATOM 1995 C C . ASP A 1 250 ? -6.800 18.194 14.708 1.00 46.69 250 ASP A C 1
ATOM 1997 O O . ASP A 1 250 ? -7.703 17.369 14.922 1.00 46.69 250 ASP A O 1
ATOM 2001 N N . ASP A 1 251 ? -5.508 17.877 14.819 1.00 49.25 251 ASP A N 1
ATOM 2002 C CA . ASP A 1 251 ? -5.039 16.659 15.471 1.00 49.25 251 ASP A CA 1
ATOM 2003 C C . ASP A 1 251 ? -5.315 16.813 16.977 1.00 49.25 251 ASP A C 1
ATOM 2005 O O . ASP A 1 251 ? -4.781 17.705 17.630 1.00 49.25 251 ASP A O 1
ATOM 2009 N N . ILE A 1 252 ? -6.178 15.956 17.530 1.00 57.47 252 ILE A N 1
ATOM 2010 C CA . ILE A 1 252 ? -6.378 15.882 18.981 1.00 57.47 252 ILE A CA 1
ATOM 2011 C C . ILE A 1 252 ? -5.358 14.869 19.491 1.00 57.47 252 ILE A C 1
ATOM 2013 O O . ILE A 1 252 ? -5.562 13.656 19.344 1.00 57.47 252 ILE A O 1
ATOM 2017 N N . GLU A 1 253 ? -4.240 15.370 20.014 1.00 48.16 253 GLU A N 1
ATOM 2018 C CA . GLU A 1 253 ? -3.274 14.551 20.742 1.00 48.16 253 GLU A CA 1
ATOM 2019 C C . GLU A 1 253 ? -3.919 14.006 22.022 1.00 48.16 253 GLU A C 1
ATOM 2021 O O . GLU A 1 253 ? -4.834 14.601 22.595 1.00 48.16 253 GLU A O 1
ATOM 2026 N N . ASN A 1 254 ? -3.512 12.799 22.415 1.00 47.34 254 ASN A N 1
ATOM 2027 C CA . ASN A 1 254 ? -3.968 12.217 23.667 1.00 47.34 254 ASN A CA 1
ATOM 2028 C C . ASN A 1 254 ? -3.198 12.926 24.781 1.00 47.34 254 ASN A C 1
ATOM 2030 O O . ASN A 1 254 ? -2.043 12.579 25.017 1.00 47.34 254 ASN A O 1
ATOM 2034 N N . ASP A 1 255 ? -3.822 13.908 25.425 1.00 40.34 255 ASP A N 1
ATOM 2035 C CA . ASP A 1 255 ? -3.313 14.452 26.680 1.00 40.34 255 ASP A CA 1
ATOM 2036 C C . ASP A 1 255 ? -3.369 13.331 27.731 1.00 40.34 255 ASP A C 1
ATOM 2038 O O . ASP A 1 255 ? -4.413 13.034 28.316 1.00 40.34 255 ASP A O 1
ATOM 2042 N N . ASP A 1 256 ? -2.243 12.640 27.909 1.00 45.12 256 ASP A N 1
ATOM 2043 C CA . ASP A 1 256 ? -1.945 11.947 29.153 1.00 45.12 256 ASP A CA 1
ATOM 2044 C C . ASP A 1 256 ? -1.645 13.042 30.210 1.00 45.12 256 ASP A C 1
ATOM 2046 O O . ASP A 1 256 ? -0.925 13.994 29.925 1.00 45.12 256 ASP A O 1
ATOM 2050 N N . GLU A 1 257 ? -2.184 12.870 31.426 1.00 42.97 257 GLU A N 1
ATOM 2051 C CA . GLU A 1 257 ? -1.935 13.651 32.663 1.00 42.97 257 GLU A CA 1
ATOM 2052 C C . GLU A 1 257 ? -2.862 14.846 32.986 1.00 42.97 257 GLU A C 1
ATOM 2054 O O . GLU A 1 257 ? -2.539 16.012 32.771 1.00 42.97 257 GLU A O 1
ATOM 2059 N N . ASN A 1 258 ? -3.982 14.568 33.667 1.00 33.19 258 ASN A N 1
ATOM 2060 C CA . ASN A 1 258 ? -4.168 14.857 35.105 1.00 33.19 258 ASN A CA 1
ATOM 2061 C C . ASN A 1 258 ? -5.659 14.801 35.479 1.00 33.19 258 ASN A C 1
ATOM 2063 O O . ASN A 1 258 ? -6.399 15.775 35.338 1.00 33.19 258 ASN A O 1
ATOM 2067 N N . GLU A 1 259 ? -6.088 13.669 36.041 1.00 41.47 259 GLU A N 1
ATOM 2068 C CA . GLU A 1 259 ? -7.209 13.670 36.980 1.00 41.47 259 GLU A CA 1
ATOM 2069 C C . GLU A 1 259 ? -6.756 14.421 38.235 1.00 41.47 259 GLU A C 1
ATOM 2071 O O . GLU A 1 259 ? -6.079 13.865 39.095 1.00 41.47 259 GLU A O 1
ATOM 2076 N N . ASN A 1 260 ? -7.124 15.696 38.339 1.00 32.22 260 ASN A N 1
ATOM 2077 C CA . ASN A 1 260 ? -7.294 16.328 39.636 1.00 32.22 260 ASN A CA 1
ATOM 2078 C C . ASN A 1 260 ? -8.690 16.935 39.712 1.00 32.22 260 ASN A C 1
ATOM 2080 O O . ASN A 1 260 ? -9.034 17.908 39.042 1.00 32.22 260 ASN A O 1
ATOM 2084 N N . ASP A 1 261 ? -9.478 16.275 40.548 1.00 45.25 261 ASP A N 1
ATOM 2085 C CA . ASP A 1 261 ? -10.754 16.691 41.091 1.00 45.25 261 ASP A CA 1
ATOM 2086 C C . ASP A 1 261 ? -10.651 18.085 41.734 1.00 45.25 261 ASP A C 1
ATOM 2088 O O . ASP A 1 261 ? -9.811 18.311 42.609 1.00 45.25 261 ASP A O 1
ATOM 2092 N N . ASN A 1 262 ? -11.484 19.014 41.255 1.00 33.00 262 ASN A N 1
ATOM 2093 C CA . ASN A 1 262 ? -12.250 20.017 42.010 1.00 33.00 262 ASN A CA 1
ATOM 2094 C C . ASN A 1 262 ? -12.549 21.235 41.128 1.00 33.00 262 ASN A C 1
ATOM 2096 O O . ASN A 1 262 ? -11.654 22.002 40.777 1.00 33.00 262 ASN A O 1
ATOM 2100 N N . GLY A 1 263 ? -13.829 21.491 40.847 1.00 30.14 263 GLY A N 1
ATOM 2101 C CA . GLY A 1 263 ? -14.223 22.780 40.281 1.00 30.14 263 GLY A CA 1
ATOM 2102 C C . GLY A 1 263 ? -15.552 22.772 39.553 1.00 30.14 263 GLY A C 1
ATOM 2103 O O . GLY A 1 263 ? -15.622 22.587 38.344 1.00 30.14 263 GLY A O 1
ATOM 2104 N N . THR A 1 264 ? -16.613 23.043 40.300 1.00 39.91 264 THR A N 1
ATOM 2105 C CA . THR A 1 264 ? -17.947 23.404 39.824 1.00 39.91 264 THR A CA 1
ATOM 2106 C C . THR A 1 264 ? -17.875 24.527 38.780 1.00 39.91 264 THR A C 1
ATOM 2108 O O . THR A 1 264 ? -17.820 25.705 39.121 1.00 39.91 264 THR A O 1
ATOM 2111 N N . ALA A 1 265 ? -17.923 24.183 37.496 1.00 32.38 265 ALA A N 1
ATOM 2112 C CA . ALA A 1 265 ? -18.190 25.133 36.426 1.00 32.38 265 ALA A CA 1
ATOM 2113 C C . ALA A 1 265 ? -19.087 24.463 35.388 1.00 32.38 265 ALA A C 1
ATOM 2115 O O . ALA A 1 265 ? -18.667 23.600 34.619 1.00 32.38 265 ALA A O 1
ATOM 2116 N N . LYS A 1 266 ? -20.358 24.874 35.392 1.00 34.50 266 LYS A N 1
ATOM 2117 C CA . LYS A 1 266 ? -21.300 24.663 34.296 1.00 34.50 266 LYS A CA 1
ATOM 2118 C C . LYS A 1 266 ? -20.758 25.377 33.056 1.00 34.50 266 LYS A C 1
ATOM 2120 O O . LYS A 1 266 ? -21.160 26.498 32.769 1.00 34.50 266 LYS A O 1
ATOM 2125 N N . ASN A 1 267 ? -19.850 24.738 32.334 1.00 31.52 267 ASN A N 1
ATOM 2126 C CA . ASN A 1 267 ? -19.629 25.060 30.939 1.00 31.52 267 ASN A CA 1
ATOM 2127 C C . ASN A 1 267 ? -20.560 24.156 30.152 1.00 31.52 267 ASN A C 1
ATOM 2129 O O . ASN A 1 267 ? -20.362 22.947 30.066 1.00 31.52 267 ASN A O 1
ATOM 2133 N N . GLU A 1 268 ? -21.631 24.765 29.655 1.00 34.44 268 GLU A N 1
ATOM 2134 C CA . GLU A 1 268 ? -22.456 24.220 28.594 1.00 34.44 268 GLU A CA 1
ATOM 2135 C C . GLU A 1 268 ? -21.524 23.674 27.509 1.00 34.44 268 GLU A C 1
ATOM 2137 O O . GLU A 1 268 ? -20.900 24.429 26.760 1.00 34.44 268 GLU A O 1
ATOM 2142 N N . GLU A 1 269 ? -21.388 22.346 27.460 1.00 36.00 269 GLU A N 1
ATOM 2143 C CA . GLU A 1 269 ? -20.817 21.649 26.322 1.00 36.00 269 GLU A CA 1
ATOM 2144 C C . GLU A 1 269 ? -21.602 22.121 25.100 1.00 36.00 269 GLU A C 1
ATOM 2146 O O . GLU A 1 269 ? -22.712 21.651 24.832 1.00 36.00 269 GLU A O 1
ATOM 2151 N N . LYS A 1 270 ? -21.027 23.054 24.337 1.00 34.84 270 LYS A N 1
ATOM 2152 C CA . LYS A 1 270 ? -21.364 23.220 22.930 1.00 34.84 270 LYS A CA 1
ATOM 2153 C C . LYS A 1 270 ? -21.106 21.862 22.294 1.00 34.84 270 LYS A C 1
ATOM 2155 O O . LYS A 1 270 ? -19.985 21.539 21.910 1.00 34.84 270 LYS A O 1
ATOM 2160 N N . GLN A 1 271 ? -22.163 21.056 22.242 1.00 40.16 271 GLN A N 1
ATOM 2161 C CA . GLN A 1 271 ? -22.265 19.788 21.542 1.00 40.16 271 GLN A CA 1
ATOM 2162 C C . GLN A 1 271 ? -22.148 20.074 20.051 1.00 40.16 271 GLN A C 1
ATOM 2164 O O . GLN A 1 271 ? -23.117 20.008 19.300 1.00 40.16 271 GLN A O 1
ATOM 2169 N N . SER A 1 272 ? -20.939 20.431 19.624 1.00 39.56 272 SER A N 1
ATOM 2170 C CA . SER A 1 272 ? -20.589 20.425 18.224 1.00 39.56 272 SER A CA 1
ATOM 2171 C C . SER A 1 272 ? -20.708 18.975 17.780 1.00 39.56 272 SER A C 1
ATOM 2173 O O . SER A 1 272 ? -20.071 18.065 18.321 1.00 39.56 272 SER A O 1
ATOM 2175 N N . SER A 1 273 ? -21.621 18.743 16.847 1.00 45.56 273 SER A N 1
ATOM 2176 C CA . SER A 1 273 ? -21.901 17.478 16.179 1.00 45.56 273 SER A CA 1
ATOM 2177 C C . SER A 1 273 ? -20.733 17.066 15.276 1.00 45.56 273 SER A C 1
ATOM 2179 O O . SER A 1 273 ? -20.923 16.720 14.111 1.00 45.56 273 SER A O 1
ATOM 2181 N N . THR A 1 274 ? -19.505 17.166 15.777 1.00 54.31 274 THR A N 1
ATOM 2182 C CA . THR A 1 274 ? -18.291 17.020 14.995 1.00 54.31 274 THR A CA 1
ATOM 2183 C C . THR A 1 274 ? -18.108 15.551 14.666 1.00 54.31 274 THR A C 1
ATOM 2185 O O . THR A 1 274 ? -17.882 14.711 15.539 1.00 54.31 274 THR A O 1
ATOM 2188 N N . VAL A 1 275 ? -18.252 15.224 13.386 1.00 56.97 275 VAL A N 1
ATOM 2189 C CA . VAL A 1 275 ? -17.909 13.911 12.847 1.00 56.97 275 VAL A CA 1
ATOM 2190 C C . VAL A 1 275 ? -16.436 13.647 13.160 1.00 56.97 275 VAL A C 1
ATOM 2192 O O . VAL A 1 275 ? -15.573 14.480 12.879 1.00 56.97 275 VAL A O 1
ATOM 2195 N N . ARG A 1 276 ? -16.156 12.488 13.762 1.00 73.69 276 ARG A N 1
ATOM 2196 C CA . ARG A 1 276 ? -14.807 12.082 14.156 1.00 73.69 276 ARG A CA 1
ATOM 2197 C C . ARG A 1 276 ? -14.285 11.020 13.203 1.00 73.69 276 ARG A C 1
ATOM 2199 O O . ARG A 1 276 ? -14.990 10.079 12.829 1.00 73.69 276 ARG A O 1
ATOM 2206 N N . THR A 1 277 ? -13.026 11.169 12.820 1.00 84.75 277 THR A N 1
ATOM 2207 C CA . THR A 1 277 ? -12.263 10.104 12.175 1.00 84.75 277 THR A CA 1
ATOM 2208 C C . THR A 1 277 ? -11.179 9.626 13.123 1.00 84.75 277 THR A C 1
ATOM 2210 O O . THR A 1 277 ? -10.678 10.387 13.947 1.00 84.75 277 THR A O 1
ATOM 2213 N N . VAL A 1 278 ? -10.837 8.349 13.035 1.00 90.12 278 VAL A N 1
ATOM 2214 C CA . VAL A 1 278 ? -9.692 7.767 13.721 1.00 90.12 278 VAL A CA 1
ATOM 2215 C C . VAL A 1 278 ? -8.762 7.160 12.682 1.00 90.12 278 VAL A C 1
ATOM 2217 O O . VAL A 1 278 ? -9.197 6.487 11.745 1.00 90.12 278 VAL A O 1
ATOM 2220 N N . LYS A 1 279 ? -7.470 7.439 12.824 1.00 93.56 279 LYS A N 1
ATOM 2221 C CA . LYS A 1 279 ? -6.404 6.888 11.995 1.00 93.56 279 LYS A CA 1
ATOM 2222 C C . LYS A 1 279 ? -5.596 5.913 12.836 1.00 93.56 279 LYS A C 1
ATOM 2224 O O . LYS A 1 279 ? -4.802 6.343 13.666 1.00 93.56 279 LYS A O 1
ATOM 2229 N N . PHE A 1 280 ? -5.758 4.621 12.586 1.00 96.38 280 PHE A N 1
ATOM 2230 C CA . PHE A 1 280 ? -4.892 3.592 13.151 1.00 96.38 280 PHE A CA 1
ATOM 2231 C C . PHE A 1 280 ? -3.611 3.470 12.333 1.00 96.38 280 PHE A C 1
ATOM 2233 O O . PHE A 1 280 ? -3.654 3.486 11.102 1.00 96.38 280 PHE A O 1
ATOM 2240 N N . THR A 1 281 ? -2.478 3.326 13.013 1.00 96.62 281 THR A N 1
ATOM 2241 C CA . THR A 1 281 ? -1.163 3.095 12.409 1.00 96.62 281 THR A CA 1
ATOM 2242 C C . THR A 1 281 ? -0.552 1.841 13.013 1.00 96.62 281 THR A C 1
ATOM 2244 O O . THR A 1 281 ? -0.425 1.747 14.231 1.00 96.62 281 THR A O 1
ATOM 2247 N N . LEU A 1 282 ? -0.175 0.895 12.154 1.00 95.50 282 LEU A N 1
ATOM 2248 C CA . LEU A 1 282 ? 0.528 -0.327 12.530 1.00 95.50 282 LEU A CA 1
ATOM 2249 C C . LEU A 1 282 ? 1.897 -0.337 11.860 1.00 95.50 282 LEU A C 1
ATOM 2251 O O . LEU A 1 282 ? 1.982 -0.145 10.648 1.00 95.50 282 LEU A O 1
ATOM 2255 N N . GLU A 1 283 ? 2.950 -0.605 12.621 1.00 96.25 283 GLU A N 1
ATOM 2256 C CA . GLU A 1 283 ? 4.301 -0.824 12.111 1.00 96.25 283 GLU A CA 1
ATOM 2257 C C . GLU A 1 283 ? 4.781 -2.205 12.535 1.00 96.25 283 GLU A C 1
ATOM 2259 O O . GLU A 1 283 ? 4.857 -2.506 13.727 1.00 96.25 283 GLU A O 1
ATOM 2264 N N . ALA A 1 284 ? 5.097 -3.049 11.557 1.00 93.75 284 ALA A N 1
ATOM 2265 C CA . ALA A 1 284 ? 5.460 -4.436 11.798 1.00 93.75 284 ALA A CA 1
ATOM 2266 C C . ALA A 1 284 ? 6.770 -4.833 11.111 1.00 93.75 284 ALA A C 1
ATOM 2268 O O . ALA A 1 284 ? 7.071 -4.415 9.986 1.00 93.75 284 ALA A O 1
ATOM 2269 N N . LYS A 1 285 ? 7.521 -5.682 11.813 1.00 91.69 285 LYS A N 1
ATOM 2270 C CA . LYS A 1 285 ? 8.725 -6.381 11.358 1.00 91.69 285 LYS A CA 1
ATOM 2271 C C . LYS A 1 285 ? 8.445 -7.874 11.200 1.00 91.69 285 LYS A C 1
ATOM 2273 O O . LYS A 1 285 ? 7.454 -8.386 11.714 1.00 91.69 285 LYS A O 1
ATOM 2278 N N . GLY A 1 286 ? 9.357 -8.571 10.526 1.00 80.88 286 GLY A N 1
ATOM 2279 C CA . GLY A 1 286 ? 9.289 -10.028 10.374 1.00 80.88 286 GLY A CA 1
ATOM 2280 C C . GLY A 1 286 ? 8.425 -10.499 9.204 1.00 80.88 286 GLY A C 1
ATOM 2281 O O . GLY A 1 286 ? 8.093 -11.676 9.133 1.00 80.88 286 GLY A O 1
ATOM 2282 N N . PHE A 1 287 ? 8.076 -9.610 8.269 1.00 72.00 287 PHE A N 1
ATOM 2283 C CA . PHE A 1 287 ? 7.485 -10.035 7.002 1.00 72.00 287 PHE A CA 1
ATOM 2284 C C . PHE A 1 287 ? 8.552 -10.734 6.152 1.00 72.00 287 PHE A C 1
ATOM 2286 O O . PHE A 1 287 ? 9.573 -10.120 5.853 1.00 72.00 287 PHE A O 1
ATOM 2293 N N . ARG A 1 288 ? 8.297 -11.989 5.771 1.00 60.84 288 ARG A N 1
ATOM 2294 C CA . ARG A 1 288 ? 9.033 -12.713 4.724 1.00 60.84 288 ARG A CA 1
ATOM 2295 C C . ARG A 1 288 ? 8.347 -12.537 3.365 1.00 60.84 288 ARG A C 1
ATOM 2297 O O . ARG A 1 288 ? 7.111 -12.324 3.343 1.00 60.84 288 ARG A O 1
#

Sequence (288 aa):
AAAAAEEGTTQQRSRKRMKRSGQVPTIQDKLEEALVLLTKKDVRSLRVRGAGRTDKGVHATGQVVAFDLEYDENNAATAATTNNDNNNNNNNNNTVFAEPINHPDTNWKIQRAINTRLPNDIFVSSVSLLSSSHNNNNDDNNRFEPRENVKLKRYTYRIRYRNKITNAKAPPICNSGINTIRHVMYDTPDIWICPWSLDEHLMKKACDALTGTFDFTAFVHRSERKKSKDNNNVIQLQKFSFVKRTLDGDDIENDDENENDNGTAKNEEKQSSTVRTVKFTLEAKGFR

InterPro domains:
  IPR001406 Pseudouridine synthase I, TruA [PTHR11142] (8-287)
  IPR020094 Pseudouridine synthase TruA/RsuA/RluB/E/F, N-terminal [G3DSA:3.30.70.580] (7-139)
  IPR020095 Pseudouridine synthase I, TruA, C-terminal [G3DSA:3.30.70.660] (151-288)
  IPR020097 Pseudouridine synthase I, TruA, alpha/beta domain [PF01416] (3-86)
  IPR020103 Pseudouridine synthase, catalytic domain superfamily [SSF55120] (20-236)

pLDDT: mean 70.3, std 23.11, range [22.8, 96.81]

Foldseek 3Di:
DDDDDDDDDDDDDDDDDDDPPPDDDDPQNQLLQLVCVQPVDDSVQFRKAWQDDDDHLDDDDDIDIDGDDDDDPVQLVVVVVPPPDDDDDPDPPCPQQSHPLPDPCRWVSVQVSSQVSGPPRDHDPTDHDDDDPPDVDPCPVPDDRSNVPDFKDKDKAKEWEADDDDPPPDPQCVVVDPVPPDPVVPDDSRYHYDDHDDDPVVLVVVFVVPAAWDQCLVVDDPVVNPVDPPPPSTKHWNGKDKWKDWPVGDTDDPPDDDPDDDDDDPDPPPPPSTTMMMMIMTMIGDRD

Radius of gyration: 26.27 Å; chains: 1; bounding box: 67×51×82 Å